Protein AF-Q54N38-F1 (afdb_monomer)

Foldseek 3Di:
DPPPLAFAAFDPDFLLLQQLQVQLPWPQKTKAWDPDLDLVSVVVFPLFQKKKKKDFDDDDDDDADFDPPLQQDAAAQPGPNCQSVNQVCSSVLQGPPTGSGDNVVVLCVVCSPPDRHVNNVSCRPDPSSRVSSCLRHQPDVPPPDDPPDDDPPGDMGMWMWGDHPQWIWIHGNNDPHIGTQGGHDSSCSSVSCSVVSVVVVVVDDPPDPPMIMMTIGGNLLVVLVVVLVVLVVVLVVLVVVLVVVVVDPPDDDDDDDDDDDPQDNVNSVVVNVVSVVSNVVSVVVSVVSVVVSVVSVVVSCVSNDDCVVVVVVVLVVCVVVVNNVVVVVVVVVVVVVVVVVVD

Secondary structure (DSSP, 8-state):
-----SPPP----HHHHHHHHHHHT--SEEEEEES---HHHHHHHPSEEEEEEEEE-------SPPP--TTS------STT-HHHHHHHHHHTT-SS---HHHHHHHHHHTTT--HHHHHHHHHH-HHHHHHHHTTS---TT--S--TTS-PPPPEEEEEEEEETTEEEEE-TTSSS-EEEEE--TTTHHHHHHHHHHHHHHTS-TT----EEEEEEE-HHHHHHHHHHHHHHHHHHHHHHHHHHHS-----------------HHHHHHHHHHHHHHHHHHHHHHHHHHHHHHHHHHHHHHHHS--HHHHHHHHHHHHHTT-HHHHHHHHHHHHHHHHHHT-

Sequence (343 aa):
MSENEGWCTIESDPGVFTELITKIGVKDIQVEELYTLDSSEYDRLKPVLGLIFLFKWEKEEENRTISDNENIFFANQVIQNACATQAILSVLLNSEGIELGEELSNFKSFVGDFPPMMKGEAIGNSELIKETHNSFTVQDPFIFSKKKNRKPSDAFHFISFIPFQGKVYELDGLKKGPYCLGDCTPDNWLEIATPFIQKRMEKYSQGEIRFNLMAVIKNRQTTLQEKILTLEKKKNDLEIKLSELNSGSGGDNKEESGGATPTTKEDLNFMINVVNNDIEEANNEILMEQEKFRNWKDENIRRKHNFTPLILNLIKGLAEKDNLQPLIQKAKDQISQKQQQHK

Organism: Dictyostelium discoideum (NCBI:txid44689)

InterPro domains:
  IPR001578 Peptidase C12, ubiquitin carboxyl-terminal hydrolase [PF01088] (7-202)
  IPR001578 Peptidase C12, ubiquitin carboxyl-terminal hydrolase [PR00707] (9-26)
  IPR001578 Peptidase C12, ubiquitin carboxyl-terminal hydrolase [PR00707] (77-94)
  IPR001578 Peptidase C12, ubiquitin carboxyl-terminal hydrolase [PR00707] (152-163)
  IPR001578 Peptidase C12, ubiquitin carboxyl-terminal hydrolase [PR00707] (168-178)
  IPR001578 Peptidase C12, ubiquitin carboxyl-terminal hydrolase [PS52048] (6-218)
  IPR001578 Peptidase C12, ubiquitin carboxyl-terminal hydrolase [PTHR10589] (5-321)
  IPR017390 Ubiquitinyl hydrolase, UCH37 type [PIRSF038120] (2-342)
  IPR036959 Peptidase C12, ubiquitin carboxyl-terminal hydrolase superfamily [G3DSA:3.40.532.10] (1-220)
  IPR038765 Papain-like cysteine peptidase superfamily [SSF54001] (6-219)
  IPR041507 Peptidase C12, C-terminal domain [PF18031] (279-324)

Solvent-accessible surface area (backbone atoms only — not comparable to full-atom values): 19786 Å² total; per-residue (Å²): 127,85,76,70,91,66,66,47,65,62,72,99,40,36,52,56,51,24,49,43,46,44,72,59,41,32,51,68,54,34,38,42,77,49,93,69,91,50,69,68,68,50,64,74,50,58,69,66,49,19,37,38,40,37,36,69,59,71,96,71,89,82,85,76,73,60,53,83,65,79,86,61,64,60,44,26,62,78,54,67,58,41,42,61,61,50,24,51,47,48,33,58,72,51,50,78,98,69,51,47,37,70,62,46,45,51,48,52,64,73,42,60,90,46,54,36,62,56,33,17,47,53,56,70,68,31,61,67,57,48,53,51,55,45,62,55,28,73,73,65,87,76,72,65,80,74,80,83,79,66,72,86,71,87,51,70,42,40,26,23,38,32,66,50,96,52,24,27,33,44,43,40,33,91,46,97,49,42,31,72,76,47,80,35,50,97,87,48,30,64,70,65,48,44,61,58,55,50,56,55,60,66,73,47,60,95,84,67,71,77,61,49,40,30,38,34,22,60,28,62,55,60,54,38,50,56,50,38,55,53,43,52,52,53,39,52,56,44,51,51,56,48,50,59,69,67,67,60,83,79,66,91,73,77,91,80,81,86,91,71,83,82,74,44,73,65,53,44,52,50,52,44,51,53,45,51,52,55,44,51,52,41,50,52,50,36,52,55,49,53,51,48,55,50,53,34,50,56,48,53,50,56,51,57,46,79,56,57,66,60,53,54,52,51,53,48,56,28,49,78,67,66,50,37,63,62,52,54,50,53,52,51,53,52,53,52,51,54,58,58,76,76,105

pLDDT: mean 88.98, std 16.08, range [30.12, 98.81]

Nearest PDB structures (foldseek):
  4uel-assembly1_A  TM=9.126E-01  e=6.029E-33  Homo sapiens
  4wlr-assembly1_A  TM=9.128E-01  e=3.936E-32  Mus musculus
  4uf6-assembly2_D  TM=8.507E-01  e=7.631E-32  Homo sapiens
  3ris-assembly5_A  TM=8.638E-01  e=6.431E-25  Homo sapiens
  3ris-assembly6_B  TM=8.663E-01  e=3.367E-24  Homo sapiens

Radius of gyration: 27.15 Å; Cα contacts (8 Å, |Δi|>4): 414; chains: 1; bounding box: 72×43×87 Å

Mean predicted aligned error: 8.47 Å

Structure (mmCIF, N/CA/C/O backbone):
data_AF-Q54N38-F1
#
_entry.id   AF-Q54N38-F1
#
loop_
_atom_site.group_PDB
_atom_site.id
_atom_site.type_symbol
_atom_site.label_atom_id
_atom_site.label_alt_id
_atom_site.label_comp_id
_atom_site.label_asym_id
_atom_site.label_entity_id
_atom_site.label_seq_id
_atom_site.pdbx_PDB_ins_code
_atom_site.Cartn_x
_atom_site.Cartn_y
_atom_site.Cartn_z
_atom_site.occupancy
_atom_site.B_iso_or_equiv
_atom_site.auth_seq_id
_atom_site.auth_comp_id
_atom_site.auth_asym_id
_atom_site.auth_atom_id
_atom_site.pdbx_PDB_model_num
ATOM 1 N N . MET A 1 1 ? 18.815 -15.294 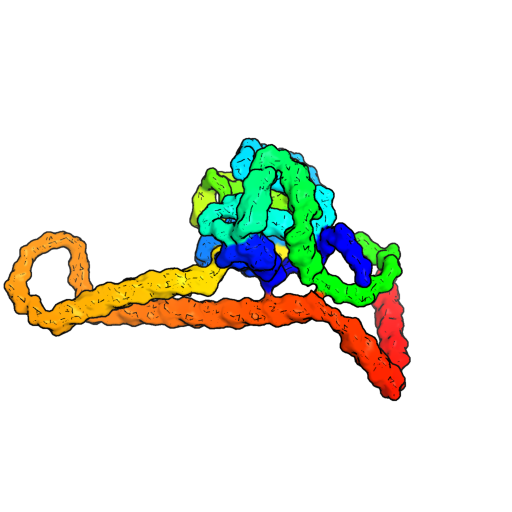-21.443 1.00 37.16 1 MET A N 1
ATOM 2 C CA . MET A 1 1 ? 18.137 -14.045 -21.042 1.00 37.16 1 MET A CA 1
ATOM 3 C C . MET A 1 1 ? 19.166 -13.266 -20.251 1.00 37.16 1 MET A C 1
ATOM 5 O O . MET A 1 1 ? 19.853 -13.904 -19.469 1.00 37.16 1 MET A O 1
ATOM 9 N N . SER A 1 2 ? 19.389 -11.978 -20.508 1.00 39.19 2 SER A N 1
ATOM 10 C CA . SER A 1 2 ? 20.235 -11.194 -19.604 1.00 39.19 2 SER A CA 1
ATOM 11 C C . SER A 1 2 ? 19.500 -11.131 -18.270 1.00 39.19 2 SER A C 1
ATOM 13 O O . SER A 1 2 ? 18.472 -10.458 -18.192 1.00 39.19 2 SER A O 1
ATOM 15 N N . GLU A 1 3 ? 19.951 -11.894 -17.276 1.00 45.03 3 GLU A N 1
ATOM 16 C CA . GLU A 1 3 ? 19.556 -11.669 -15.890 1.00 45.03 3 GLU A CA 1
ATOM 17 C C . GLU A 1 3 ? 19.833 -10.197 -15.617 1.00 45.03 3 GLU A C 1
ATOM 19 O O . GLU A 1 3 ? 20.967 -9.727 -15.713 1.00 45.03 3 GLU A O 1
ATOM 24 N N . ASN A 1 4 ? 18.772 -9.421 -15.429 1.00 51.56 4 ASN A N 1
ATOM 25 C CA . ASN A 1 4 ? 18.936 -8.041 -15.035 1.00 51.56 4 ASN A CA 1
ATOM 26 C C . ASN A 1 4 ? 19.411 -8.113 -13.580 1.00 51.56 4 ASN A C 1
ATOM 28 O O . ASN A 1 4 ? 18.602 -8.300 -12.678 1.00 51.56 4 ASN A O 1
ATOM 32 N N . GLU A 1 5 ? 20.726 -8.053 -13.353 1.00 64.62 5 GLU A N 1
ATOM 33 C CA . GLU A 1 5 ? 21.317 -8.135 -12.008 1.00 64.62 5 GLU A CA 1
ATOM 34 C C . GLU A 1 5 ? 20.825 -6.996 -11.092 1.00 64.62 5 GLU A C 1
ATOM 36 O O . GLU A 1 5 ? 20.995 -7.059 -9.876 1.00 64.62 5 GLU A O 1
ATOM 41 N N . GLY A 1 6 ? 20.191 -5.959 -11.647 1.00 84.88 6 GLY A N 1
ATOM 42 C CA . GLY A 1 6 ? 19.615 -4.838 -10.912 1.00 84.88 6 GLY A CA 1
ATOM 43 C C . GLY A 1 6 ? 18.138 -4.993 -10.535 1.00 84.88 6 GLY A C 1
ATOM 44 O O . GLY A 1 6 ? 17.434 -5.918 -10.935 1.00 84.88 6 GLY A O 1
ATOM 45 N N . TRP A 1 7 ? 17.665 -4.021 -9.764 1.00 90.31 7 TRP A N 1
ATOM 46 C CA . TRP A 1 7 ? 16.251 -3.813 -9.465 1.00 90.31 7 TRP A CA 1
ATOM 47 C C . TRP A 1 7 ? 15.597 -3.003 -10.591 1.00 90.31 7 TRP A C 1
ATOM 49 O O . TRP A 1 7 ? 16.179 -2.038 -11.102 1.00 90.31 7 TRP A O 1
ATOM 59 N N . CYS A 1 8 ? 14.401 -3.406 -11.004 1.00 89.06 8 CYS A N 1
ATOM 60 C CA . CYS A 1 8 ? 13.663 -2.789 -12.105 1.00 89.06 8 CYS A CA 1
ATOM 61 C C . CYS A 1 8 ? 12.611 -1.799 -11.599 1.00 89.06 8 CYS A C 1
ATOM 63 O O . CYS A 1 8 ? 12.312 -1.751 -10.422 1.00 89.06 8 CYS A O 1
ATOM 65 N N . THR A 1 9 ? 12.028 -0.979 -12.469 1.00 87.88 9 THR A N 1
ATOM 66 C CA . THR A 1 9 ? 10.848 -0.189 -12.083 1.00 87.88 9 THR A CA 1
ATOM 67 C C . THR A 1 9 ? 9.595 -1.052 -12.180 1.00 87.88 9 THR A C 1
ATOM 69 O O . THR A 1 9 ? 9.413 -1.731 -13.195 1.00 87.88 9 THR A O 1
ATOM 72 N N . ILE A 1 10 ? 8.710 -0.960 -11.190 1.00 89.38 10 ILE A N 1
ATOM 73 C CA . ILE A 1 10 ? 7.378 -1.576 -11.222 1.00 89.38 10 ILE A CA 1
ATOM 74 C C . ILE A 1 10 ? 6.285 -0.516 -11.384 1.00 89.38 10 ILE A C 1
ATOM 76 O O . ILE A 1 10 ? 6.494 0.662 -11.092 1.00 89.38 10 ILE A O 1
ATOM 80 N N . GLU A 1 11 ? 5.130 -0.937 -11.889 1.00 90.25 11 GLU A N 1
ATOM 81 C CA . GLU A 1 11 ? 3.960 -0.078 -12.070 1.00 90.25 11 GLU A CA 1
ATOM 82 C C . GLU A 1 11 ? 3.298 0.253 -10.721 1.00 90.25 11 GLU A C 1
ATOM 84 O O . GLU A 1 11 ? 3.221 -0.602 -9.839 1.00 90.25 11 GLU A O 1
ATOM 89 N N . SER A 1 12 ? 2.817 1.491 -10.569 1.00 93.12 12 SER A N 1
ATOM 90 C CA . SER A 1 12 ? 2.062 1.949 -9.394 1.00 93.12 12 SER A CA 1
ATOM 91 C C . SER A 1 12 ? 0.614 1.474 -9.477 1.00 93.12 12 SER A C 1
ATOM 93 O O . SER A 1 12 ? -0.279 2.248 -9.805 1.00 93.12 12 SER A O 1
ATOM 95 N N . ASP A 1 13 ? 0.409 0.179 -9.266 1.00 95.56 13 ASP A N 1
ATOM 96 C CA . ASP A 1 13 ? -0.883 -0.485 -9.431 1.00 95.56 13 ASP A CA 1
ATOM 97 C C . ASP A 1 13 ? -1.213 -1.325 -8.181 1.00 95.56 13 ASP A C 1
ATOM 99 O O . ASP A 1 13 ? -0.360 -2.094 -7.713 1.00 95.56 13 ASP A O 1
ATOM 103 N N . PRO A 1 14 ? -2.439 -1.218 -7.634 1.00 97.38 14 PRO A N 1
ATOM 104 C CA . PRO A 1 14 ? -2.831 -1.937 -6.421 1.00 97.38 14 PRO A CA 1
ATOM 105 C C . PRO A 1 14 ? -2.797 -3.463 -6.590 1.00 97.38 14 PRO A C 1
ATOM 107 O O . PRO A 1 14 ? -2.423 -4.179 -5.660 1.00 97.38 14 PRO A O 1
ATOM 110 N N . GLY A 1 15 ? -3.111 -3.983 -7.780 1.00 96.75 15 GLY A N 1
ATOM 111 C CA . GLY A 1 15 ? -3.039 -5.411 -8.087 1.00 96.75 15 GLY A CA 1
ATOM 112 C C . GLY A 1 15 ? -1.602 -5.925 -8.164 1.00 96.75 15 GLY A C 1
ATOM 113 O O . GLY A 1 15 ? -1.318 -7.040 -7.717 1.00 96.75 15 GLY A O 1
ATOM 114 N N . VAL A 1 16 ? -0.671 -5.116 -8.677 1.00 96.12 16 VAL A N 1
ATOM 115 C CA . VAL A 1 16 ? 0.773 -5.411 -8.640 1.00 96.12 16 VAL A CA 1
ATOM 116 C C . VAL A 1 16 ? 1.269 -5.465 -7.197 1.00 96.12 16 VAL A C 1
ATOM 118 O O . VAL A 1 16 ? 1.914 -6.438 -6.807 1.00 96.12 16 VAL A O 1
ATOM 121 N N . PHE A 1 17 ? 0.941 -4.457 -6.387 1.00 98.00 17 PHE A N 1
ATOM 122 C CA . PHE A 1 17 ? 1.407 -4.368 -5.004 1.00 98.00 17 PHE A CA 1
ATOM 123 C C . PHE A 1 17 ? 0.804 -5.478 -4.133 1.00 98.00 17 PHE A C 1
ATOM 125 O O . PHE A 1 17 ? 1.528 -6.124 -3.378 1.00 98.0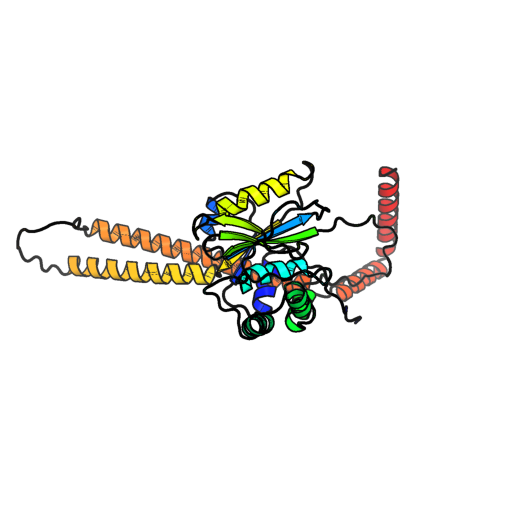0 17 PHE A O 1
ATOM 132 N N . THR A 1 18 ? -0.488 -5.771 -4.294 1.00 98.19 18 THR A N 1
ATOM 133 C CA . THR A 1 18 ? -1.172 -6.868 -3.590 1.00 98.19 18 THR A CA 1
ATOM 134 C C . THR A 1 18 ? -0.545 -8.228 -3.909 1.00 98.19 18 THR A C 1
ATOM 136 O O . THR A 1 18 ? -0.270 -9.022 -3.004 1.00 98.19 18 THR A O 1
ATOM 139 N N . GLU A 1 19 ? -0.262 -8.514 -5.186 1.00 96.81 19 GLU A N 1
ATOM 140 C CA . GLU A 1 19 ? 0.380 -9.779 -5.560 1.00 96.81 19 GLU A CA 1
ATOM 141 C C . GLU A 1 19 ? 1.841 -9.839 -5.086 1.00 96.81 19 GLU A C 1
ATOM 143 O O . GLU A 1 19 ? 2.298 -10.900 -4.662 1.00 96.81 19 GLU A O 1
ATOM 148 N N . LEU A 1 20 ? 2.570 -8.717 -5.101 1.00 96.88 20 LEU A N 1
ATOM 149 C CA . LEU A 1 20 ? 3.928 -8.627 -4.557 1.00 96.88 20 LEU A CA 1
ATOM 150 C C . LEU A 1 20 ? 3.943 -8.977 -3.062 1.00 96.88 20 LEU A C 1
ATOM 152 O O . LEU A 1 20 ? 4.717 -9.842 -2.655 1.00 96.88 20 LEU A O 1
ATOM 156 N N . ILE A 1 21 ? 3.058 -8.369 -2.266 1.00 98.31 21 ILE A N 1
ATOM 157 C CA . ILE A 1 21 ? 2.902 -8.648 -0.827 1.00 98.31 21 ILE A CA 1
ATOM 158 C C . ILE A 1 21 ? 2.617 -10.136 -0.589 1.00 98.31 21 ILE A C 1
ATOM 160 O O . ILE A 1 21 ? 3.296 -10.785 0.208 1.00 98.31 21 ILE A O 1
ATOM 164 N N . THR A 1 22 ? 1.670 -10.695 -1.348 1.00 97.44 22 THR A N 1
ATOM 165 C CA . THR A 1 22 ? 1.286 -12.111 -1.253 1.00 97.44 22 THR A CA 1
ATOM 166 C C . THR A 1 22 ? 2.457 -13.044 -1.576 1.00 97.44 22 THR A C 1
ATOM 168 O O . THR A 1 22 ? 2.669 -14.042 -0.888 1.00 97.44 22 THR A O 1
ATOM 171 N N . LYS A 1 23 ? 3.233 -12.731 -2.621 1.00 96.69 23 LYS A N 1
ATOM 172 C CA . LYS A 1 23 ? 4.379 -13.541 -3.060 1.00 96.69 23 LYS A CA 1
ATOM 173 C C . LYS A 1 23 ? 5.564 -13.497 -2.103 1.00 96.69 23 LYS A C 1
ATOM 175 O O . LYS A 1 23 ? 6.264 -14.495 -1.991 1.00 96.69 23 LYS A O 1
ATOM 180 N N . ILE A 1 24 ? 5.770 -12.374 -1.417 1.00 96.88 24 ILE A N 1
ATOM 181 C CA . ILE A 1 24 ? 6.771 -12.273 -0.348 1.00 96.88 24 ILE A CA 1
ATOM 182 C C . ILE A 1 24 ? 6.376 -13.143 0.864 1.00 96.88 24 ILE A C 1
ATOM 184 O O . ILE A 1 24 ? 7.239 -13.548 1.636 1.00 96.88 24 ILE A O 1
ATOM 188 N N . GLY A 1 25 ? 5.091 -13.479 1.007 1.00 97.50 25 GLY A N 1
ATOM 189 C CA . GLY A 1 25 ? 4.602 -14.456 1.982 1.00 97.50 25 GLY A CA 1
ATOM 190 C C . GLY A 1 25 ? 3.594 -13.904 2.985 1.00 97.50 25 GLY A C 1
ATOM 191 O O . GLY A 1 25 ? 2.986 -14.698 3.705 1.00 97.50 25 GLY A O 1
ATOM 192 N N . VAL A 1 26 ? 3.364 -12.588 2.991 1.00 98.38 26 VAL A N 1
ATOM 193 C CA . VAL A 1 26 ? 2.393 -11.937 3.879 1.00 98.38 26 VAL A CA 1
ATOM 194 C C . VAL A 1 26 ? 0.982 -12.405 3.551 1.00 98.38 26 VAL A C 1
ATOM 196 O O . VAL A 1 26 ? 0.607 -12.521 2.380 1.00 98.38 26 VAL A O 1
ATOM 199 N N . LYS A 1 27 ? 0.198 -12.685 4.592 1.00 96.38 27 LYS A N 1
ATOM 200 C CA . LYS A 1 27 ? -1.185 -13.146 4.460 1.00 96.38 27 LYS A CA 1
ATOM 201 C C . LYS A 1 27 ? -2.165 -12.031 4.753 1.00 96.38 27 LYS A C 1
ATOM 203 O O . LYS A 1 27 ? -1.890 -11.141 5.546 1.00 96.38 27 LYS A O 1
ATOM 208 N N . ASP A 1 28 ? -3.325 -12.137 4.117 1.00 97.00 28 ASP A N 1
ATOM 209 C CA . ASP A 1 28 ? -4.506 -11.345 4.449 1.00 97.00 28 ASP A CA 1
ATOM 210 C C . ASP A 1 28 ? -4.341 -9.820 4.327 1.00 97.00 28 ASP A C 1
ATOM 212 O O . ASP A 1 28 ? -5.070 -9.056 4.950 1.00 97.00 28 ASP A O 1
ATOM 216 N N . ILE A 1 29 ? -3.407 -9.365 3.488 1.00 98.44 29 ILE A N 1
ATOM 217 C CA . ILE A 1 29 ? -3.172 -7.948 3.195 1.00 98.44 29 ILE A CA 1
ATOM 218 C C . ILE A 1 29 ? -3.428 -7.675 1.715 1.00 98.44 29 ILE A C 1
ATOM 220 O O . ILE A 1 29 ? -3.065 -8.472 0.849 1.00 98.44 29 ILE A O 1
ATOM 224 N N . GLN A 1 30 ? -4.023 -6.521 1.427 1.00 97.94 30 GLN A N 1
ATOM 225 C CA . GLN A 1 30 ? -4.175 -5.999 0.074 1.00 97.94 30 GLN A CA 1
ATOM 226 C C . GLN A 1 30 ? -3.853 -4.507 0.014 1.00 97.94 30 GLN A C 1
ATOM 228 O O . GLN A 1 30 ? -3.688 -3.839 1.036 1.00 97.94 30 GLN A O 1
ATOM 233 N N . VAL A 1 31 ? -3.761 -3.994 -1.207 1.00 98.50 31 VAL A N 1
ATOM 234 C CA . VAL A 1 31 ? -3.538 -2.581 -1.491 1.00 98.50 31 VAL A CA 1
ATOM 235 C C . VAL A 1 31 ? -4.703 -2.053 -2.314 1.00 98.50 31 VAL A C 1
ATOM 237 O O . VAL A 1 31 ? -5.076 -2.674 -3.303 1.00 98.50 31 VAL A O 1
ATOM 240 N N . GLU A 1 32 ? -5.260 -0.912 -1.920 1.00 97.62 32 GLU A N 1
ATOM 241 C CA . GLU A 1 32 ? -6.312 -0.198 -2.650 1.00 97.62 32 GLU A CA 1
ATOM 242 C C . GLU A 1 32 ? -5.806 1.151 -3.134 1.00 97.62 32 GLU A C 1
ATOM 244 O O . GLU A 1 32 ? -5.065 1.826 -2.428 1.00 97.62 32 GLU A O 1
ATOM 249 N N . GLU A 1 33 ? -6.234 1.567 -4.320 1.00 96.94 33 GLU A N 1
ATOM 250 C CA . GLU A 1 33 ? -6.009 2.932 -4.787 1.00 96.94 33 GLU A CA 1
ATOM 251 C C . GLU A 1 33 ? -7.004 3.894 -4.122 1.00 96.94 33 GLU A C 1
ATOM 253 O O . GLU A 1 33 ? -8.176 3.564 -3.938 1.00 96.94 33 GLU A O 1
ATOM 258 N N . LEU A 1 34 ? -6.518 5.080 -3.756 1.00 96.62 34 LEU A N 1
ATOM 259 C CA . LEU A 1 34 ? -7.306 6.182 -3.213 1.00 96.62 34 LEU A CA 1
ATOM 260 C C . LEU A 1 34 ? -7.387 7.298 -4.255 1.00 96.62 34 LEU A C 1
ATOM 262 O O . LEU A 1 34 ? -6.355 7.798 -4.712 1.00 96.62 34 LEU A O 1
ATOM 266 N N . TYR A 1 35 ? -8.606 7.703 -4.612 1.00 93.00 35 TYR A N 1
ATOM 267 C CA . TYR A 1 35 ? -8.837 8.746 -5.619 1.00 93.00 35 TYR A CA 1
ATOM 268 C C . TYR A 1 35 ? -9.046 10.128 -5.001 1.00 93.00 35 TYR A C 1
ATOM 270 O O . TYR A 1 35 ? -8.811 11.149 -5.650 1.00 93.00 35 TYR A O 1
ATOM 278 N N . THR A 1 36 ? -9.473 10.167 -3.746 1.00 93.00 36 THR A N 1
ATOM 279 C CA . THR A 1 36 ? -9.711 11.372 -2.965 1.00 93.00 36 THR A CA 1
ATOM 280 C C . THR A 1 36 ? -8.987 11.279 -1.622 1.00 93.00 36 THR A C 1
ATOM 282 O O . THR A 1 36 ? -8.431 10.249 -1.243 1.00 93.00 36 THR A O 1
ATOM 285 N N . LEU A 1 37 ? -8.963 12.401 -0.908 1.00 91.31 37 LEU A N 1
ATOM 286 C CA . LEU A 1 37 ? -8.392 12.506 0.436 1.00 91.31 37 LEU A CA 1
ATOM 287 C C . LEU A 1 37 ? -9.487 12.771 1.477 1.00 91.31 37 LEU A C 1
ATOM 289 O O . LEU A 1 37 ? -9.251 13.475 2.461 1.00 91.31 37 LEU A O 1
ATOM 293 N N . ASP A 1 38 ? -10.706 12.303 1.205 1.00 90.06 38 ASP A N 1
ATOM 294 C CA . ASP A 1 38 ? -11.851 12.510 2.083 1.00 90.06 38 ASP A CA 1
ATOM 295 C C . ASP A 1 38 ? -11.990 11.413 3.144 1.00 90.06 38 ASP A C 1
ATOM 297 O O . ASP A 1 38 ? -11.492 10.293 3.013 1.00 90.06 38 ASP A O 1
ATOM 301 N N . SER A 1 39 ? -12.672 11.754 4.238 1.00 88.81 39 SER A N 1
ATOM 302 C CA . SER A 1 39 ? -12.872 10.825 5.347 1.00 88.81 39 SER A CA 1
ATOM 303 C C . SER A 1 39 ? -13.751 9.632 4.973 1.00 88.81 39 SER A C 1
ATOM 305 O O . SER A 1 39 ? -13.608 8.571 5.573 1.00 88.81 39 SER A O 1
ATOM 307 N N . SER A 1 40 ? -14.629 9.766 3.975 1.00 89.38 40 SER A N 1
ATOM 308 C CA . SER A 1 40 ? -15.555 8.701 3.595 1.00 89.38 40 SER A CA 1
ATOM 309 C C . SER A 1 40 ? -14.848 7.540 2.889 1.00 89.38 40 SER A C 1
ATOM 311 O O . SER A 1 40 ? -15.146 6.377 3.173 1.00 89.38 40 SER A O 1
ATOM 313 N N . GLU A 1 41 ? -13.852 7.829 2.042 1.00 89.50 41 GLU A N 1
ATOM 314 C CA . GLU A 1 41 ? -12.990 6.804 1.447 1.00 89.50 41 GLU A CA 1
ATOM 315 C C . GLU A 1 41 ? -12.150 6.090 2.506 1.00 89.50 41 GLU A C 1
ATOM 317 O O . GLU A 1 41 ? -12.021 4.864 2.472 1.00 89.50 41 GLU A O 1
ATOM 322 N N . TYR A 1 42 ? -11.625 6.836 3.478 1.00 92.56 42 TYR A N 1
ATOM 323 C CA . TYR A 1 42 ? -10.865 6.274 4.591 1.00 92.56 42 TYR A CA 1
ATOM 324 C C . TYR A 1 42 ? -11.714 5.349 5.461 1.00 92.56 42 TYR A C 1
ATOM 326 O O . TYR A 1 42 ? -11.303 4.219 5.728 1.00 92.56 42 TYR A O 1
ATOM 334 N N . ASP A 1 43 ? -12.904 5.791 5.867 1.00 92.12 43 ASP A N 1
ATOM 335 C CA . ASP A 1 43 ? -13.801 5.021 6.729 1.00 92.12 43 ASP A CA 1
ATOM 336 C C . ASP A 1 43 ? -14.234 3.705 6.079 1.00 92.12 43 ASP A C 1
ATOM 338 O O . ASP A 1 43 ? -14.290 2.674 6.751 1.00 92.12 43 ASP A O 1
ATOM 342 N N . ARG A 1 44 ? -14.445 3.701 4.756 1.00 90.81 44 ARG A N 1
ATOM 343 C CA . ARG A 1 44 ? -14.748 2.478 4.001 1.00 90.81 44 ARG A CA 1
ATOM 344 C C . ARG A 1 44 ? -13.635 1.435 4.106 1.00 90.81 44 ARG A C 1
ATOM 346 O O . ARG A 1 44 ? -13.931 0.242 4.097 1.00 90.81 44 ARG A O 1
ATOM 353 N N . LEU A 1 45 ? -12.375 1.864 4.170 1.00 93.44 45 LEU A N 1
ATOM 354 C CA . LEU A 1 45 ? -11.193 0.999 4.100 1.00 93.44 45 LEU A CA 1
ATOM 355 C C . LEU A 1 45 ? -10.570 0.676 5.465 1.00 93.44 45 LEU A C 1
ATOM 357 O O . LEU A 1 45 ? -9.624 -0.110 5.520 1.00 93.44 45 LEU A O 1
ATOM 361 N N . LYS A 1 46 ? -11.081 1.249 6.561 1.00 92.31 46 LYS A N 1
ATOM 362 C CA . LYS A 1 46 ? -10.579 0.965 7.911 1.00 92.31 46 LYS A CA 1
ATOM 363 C C . LYS A 1 46 ? -10.676 -0.540 8.252 1.00 92.31 46 LYS A C 1
ATOM 365 O O . LYS A 1 46 ? -11.668 -1.181 7.900 1.00 92.31 46 LYS A O 1
ATOM 370 N N . PRO A 1 47 ? -9.692 -1.093 8.991 1.00 93.38 47 PRO A N 1
ATOM 371 C CA . PRO A 1 47 ? -8.458 -0.438 9.433 1.00 93.38 47 PRO A CA 1
ATOM 372 C C . PRO A 1 47 ? -7.431 -0.295 8.294 1.00 93.38 47 PRO A C 1
ATOM 374 O O . PRO A 1 47 ? -7.126 -1.255 7.587 1.00 93.38 47 PRO A O 1
ATOM 377 N N . VAL A 1 48 ? -6.853 0.904 8.161 1.00 96.69 48 VAL A N 1
ATOM 378 C CA . VAL A 1 48 ? -5.752 1.177 7.224 1.00 96.69 48 VAL A CA 1
ATOM 379 C C . VAL A 1 48 ? -4.423 1.058 7.965 1.00 96.69 48 VAL A C 1
ATOM 381 O O . VAL A 1 48 ? -4.233 1.708 8.992 1.00 96.69 48 VAL A O 1
ATOM 384 N N . LEU A 1 49 ? -3.512 0.233 7.447 1.00 98.00 49 LEU A N 1
ATOM 385 C CA . LEU A 1 49 ? -2.202 -0.041 8.052 1.00 98.00 49 LEU A CA 1
ATOM 386 C C . LEU A 1 49 ? -1.162 1.023 7.699 1.00 98.00 49 LEU A C 1
ATOM 388 O O . LEU A 1 49 ? -0.247 1.305 8.466 1.00 98.00 49 LEU A O 1
ATOM 392 N N . GLY A 1 50 ? -1.296 1.609 6.514 1.00 98.44 50 GLY A N 1
ATOM 393 C CA . GLY A 1 50 ? -0.410 2.650 6.025 1.00 98.44 50 GLY A CA 1
ATOM 394 C C . GLY A 1 50 ? -0.836 3.141 4.652 1.00 98.44 50 GLY A C 1
ATOM 395 O O . GLY A 1 50 ? -1.608 2.486 3.952 1.00 98.44 50 GLY A O 1
ATOM 396 N N . LEU A 1 51 ? -0.314 4.297 4.263 1.00 98.62 51 LEU A N 1
ATOM 397 C CA . LEU A 1 51 ? -0.448 4.840 2.919 1.00 98.62 51 LEU A CA 1
ATOM 398 C C . LEU A 1 51 ? 0.882 4.725 2.182 1.00 98.62 51 LEU A C 1
ATOM 400 O O . LEU A 1 51 ? 1.941 4.902 2.781 1.00 98.62 51 LEU A O 1
ATOM 404 N N . ILE A 1 52 ? 0.821 4.486 0.879 1.00 98.62 52 ILE A N 1
ATOM 405 C CA . ILE A 1 52 ? 1.946 4.564 -0.046 1.00 98.62 52 ILE A CA 1
ATOM 406 C C . ILE A 1 52 ? 1.645 5.678 -1.039 1.00 98.62 52 ILE A C 1
ATOM 408 O O . ILE A 1 52 ? 0.619 5.650 -1.714 1.00 98.62 52 ILE A O 1
ATOM 412 N N . PHE A 1 53 ? 2.542 6.652 -1.132 1.00 98.19 53 PHE A N 1
ATOM 413 C CA . PHE A 1 53 ? 2.373 7.824 -1.978 1.00 98.19 53 PHE A CA 1
ATOM 414 C C . PHE A 1 53 ? 3.478 7.898 -3.028 1.00 98.19 53 PHE A C 1
ATOM 416 O O . PHE A 1 53 ? 4.662 7.953 -2.688 1.00 98.19 53 PHE A O 1
ATOM 423 N N . LEU A 1 54 ? 3.076 7.918 -4.297 1.00 97.31 54 LEU A N 1
ATOM 424 C CA . LEU A 1 54 ? 3.933 8.147 -5.451 1.00 97.31 54 LEU A CA 1
ATOM 425 C C . LEU A 1 54 ? 3.839 9.601 -5.898 1.00 97.31 54 LEU A C 1
ATOM 427 O O . LEU A 1 54 ? 2.749 10.128 -6.129 1.00 97.31 54 LEU A O 1
ATOM 431 N N . PHE A 1 55 ? 4.992 10.219 -6.117 1.00 95.06 55 PHE A N 1
ATOM 432 C CA . PHE A 1 55 ? 5.080 11.575 -6.642 1.00 95.06 55 PHE A CA 1
ATOM 433 C C . PHE A 1 55 ? 6.333 11.761 -7.499 1.00 95.06 55 PHE A C 1
ATOM 435 O O . PHE A 1 55 ? 7.274 10.963 -7.453 1.00 95.06 55 PHE A O 1
ATOM 442 N N . LYS A 1 56 ? 6.357 12.832 -8.296 1.00 93.19 56 LYS A N 1
ATOM 443 C CA . LYS A 1 56 ? 7.543 13.221 -9.062 1.00 93.19 56 LYS A CA 1
ATOM 444 C C . LYS A 1 56 ? 8.662 13.654 -8.114 1.00 93.19 56 LYS A C 1
ATOM 446 O O . LYS A 1 56 ? 8.521 14.611 -7.362 1.00 93.19 56 LYS A O 1
ATOM 451 N N . TRP A 1 57 ? 9.798 12.977 -8.171 1.00 91.19 57 TRP A N 1
ATOM 452 C CA . TRP A 1 57 ? 10.934 13.283 -7.318 1.00 91.19 57 TRP A CA 1
ATOM 453 C C . TRP A 1 57 ? 11.583 14.613 -7.705 1.00 91.19 57 TRP A C 1
ATOM 455 O O . TRP A 1 57 ? 11.988 14.820 -8.852 1.00 91.19 57 TRP A O 1
ATOM 465 N N . GLU A 1 58 ? 11.736 15.487 -6.716 1.00 88.44 58 GLU A N 1
ATOM 466 C CA . GLU A 1 58 ? 12.494 16.727 -6.812 1.00 88.44 58 GLU A CA 1
ATOM 467 C C . GLU A 1 58 ? 13.464 16.815 -5.635 1.00 88.44 58 GLU A C 1
ATOM 469 O O . GLU A 1 58 ? 13.196 16.329 -4.534 1.00 88.44 58 GLU A O 1
ATOM 474 N N . LYS A 1 59 ? 14.630 17.421 -5.869 1.00 86.38 59 LYS A N 1
ATOM 475 C CA . LYS A 1 59 ? 15.613 17.626 -4.809 1.00 86.38 59 LYS A CA 1
ATOM 476 C C . LYS A 1 59 ? 15.111 18.729 -3.879 1.00 86.38 59 LYS A C 1
ATOM 478 O O . LYS A 1 59 ? 15.145 19.900 -4.239 1.00 86.38 59 LYS A O 1
ATOM 483 N N . GLU A 1 60 ? 14.696 18.347 -2.680 1.00 82.75 60 GLU A N 1
ATOM 484 C CA . GLU A 1 60 ? 14.239 19.274 -1.643 1.00 82.75 60 GLU A CA 1
ATOM 485 C C . GLU A 1 60 ? 15.336 19.533 -0.599 1.00 82.75 60 GLU A C 1
ATOM 487 O O . GLU A 1 60 ? 16.050 18.611 -0.192 1.00 82.75 60 GLU A O 1
ATOM 492 N N . GLU A 1 61 ? 15.445 20.779 -0.129 1.00 80.19 61 GLU A N 1
ATOM 493 C CA . GLU A 1 61 ? 16.172 21.090 1.104 1.00 80.19 61 GLU A CA 1
ATOM 494 C C . GLU A 1 61 ? 15.347 20.628 2.308 1.00 80.19 61 GLU A C 1
ATOM 496 O O . GLU A 1 61 ? 14.152 20.909 2.409 1.00 80.19 61 GLU A O 1
ATOM 501 N N . GLU A 1 62 ? 15.978 19.888 3.215 1.00 80.94 62 GLU A N 1
ATOM 502 C CA . GLU A 1 62 ? 15.291 19.233 4.321 1.00 80.94 62 GLU A CA 1
ATOM 503 C C . GLU A 1 62 ? 15.692 19.870 5.651 1.00 80.94 62 GLU A C 1
ATOM 505 O O . GLU A 1 62 ? 16.826 19.720 6.105 1.00 80.94 62 GLU A O 1
ATOM 510 N N . ASN A 1 63 ? 14.733 20.562 6.266 1.00 83.88 63 ASN A N 1
ATOM 511 C CA . ASN A 1 63 ? 14.905 21.275 7.534 1.00 83.88 63 ASN A CA 1
ATOM 512 C C . ASN A 1 63 ? 14.160 20.603 8.698 1.00 83.88 63 ASN A C 1
ATOM 514 O O . ASN A 1 63 ? 14.201 21.109 9.819 1.00 83.88 63 ASN A O 1
ATOM 518 N N . ARG A 1 64 ? 13.445 19.494 8.455 1.00 89.62 64 ARG A N 1
ATOM 519 C CA . ARG A 1 64 ? 12.734 18.771 9.515 1.00 89.62 64 ARG A CA 1
ATOM 520 C C . ARG A 1 64 ? 13.711 17.967 10.373 1.00 8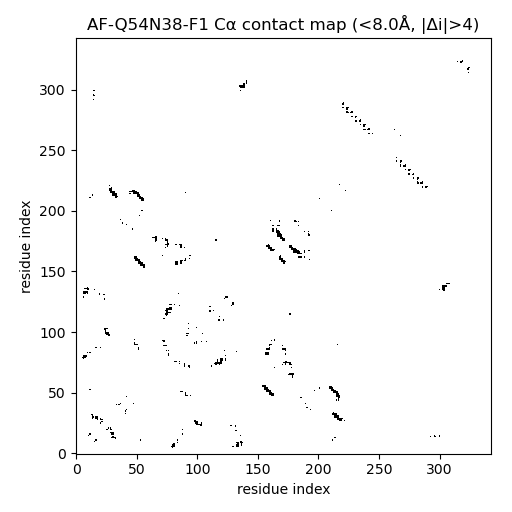9.62 64 ARG A C 1
ATOM 522 O O . ARG A 1 64 ? 14.675 17.384 9.873 1.00 89.62 64 ARG A O 1
ATOM 529 N N . THR A 1 65 ? 13.412 17.888 11.664 1.00 92.50 65 THR A N 1
A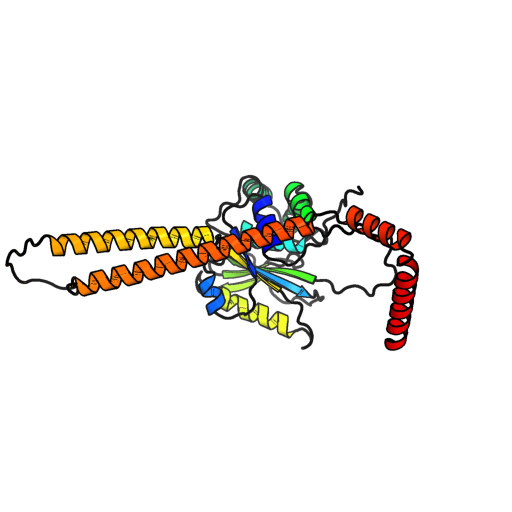TOM 530 C CA . THR A 1 65 ? 14.124 17.024 12.611 1.00 92.50 65 THR A CA 1
ATOM 531 C C . THR A 1 65 ? 13.675 15.579 12.420 1.00 92.50 65 THR A C 1
ATOM 533 O O . THR A 1 65 ? 12.475 15.303 12.410 1.00 92.50 65 THR A O 1
ATOM 536 N N . ILE A 1 66 ? 14.629 14.660 12.258 1.00 95.38 66 ILE A N 1
ATOM 537 C CA . ILE A 1 66 ? 14.340 13.220 12.230 1.00 95.38 66 ILE A CA 1
ATOM 538 C C . ILE A 1 66 ? 13.905 12.747 13.619 1.00 95.38 66 ILE A C 1
ATOM 540 O O . ILE A 1 66 ? 14.383 13.263 14.628 1.00 95.38 66 ILE A O 1
ATOM 544 N N . SER A 1 67 ? 13.009 11.768 13.680 1.00 95.12 67 SER A N 1
ATOM 545 C CA . SER A 1 67 ? 12.649 11.134 14.945 1.00 95.12 67 SER A CA 1
ATOM 546 C C . SER A 1 67 ? 13.783 10.238 15.442 1.00 95.12 67 SER A C 1
ATOM 548 O O . SER A 1 67 ? 14.462 9.576 14.661 1.00 95.12 67 SER A O 1
ATOM 550 N N . ASP A 1 68 ? 13.940 10.216 16.758 1.00 93.06 68 ASP A N 1
ATOM 551 C CA . ASP A 1 68 ? 14.822 9.360 17.548 1.00 93.06 68 ASP A CA 1
ATOM 552 C C . ASP A 1 68 ? 14.154 8.044 17.990 1.00 93.06 68 ASP A C 1
ATOM 554 O O . ASP A 1 68 ? 14.723 7.309 18.791 1.00 93.06 68 ASP A O 1
ATOM 558 N N . ASN A 1 69 ? 12.947 7.727 17.499 1.00 95.06 69 ASN A N 1
ATOM 559 C CA . ASN A 1 69 ? 12.253 6.497 17.873 1.00 95.06 69 ASN A CA 1
ATOM 560 C C . ASN A 1 69 ? 12.968 5.278 17.271 1.00 95.06 69 ASN A C 1
ATOM 562 O O . ASN A 1 69 ? 12.794 4.980 16.095 1.00 95.06 69 ASN A O 1
ATOM 566 N N . GLU A 1 70 ? 13.745 4.558 18.077 1.00 92.50 70 GLU A N 1
ATOM 567 C CA . GLU A 1 70 ? 14.506 3.378 17.640 1.00 92.50 70 GLU A CA 1
ATOM 568 C C . GLU A 1 70 ? 13.624 2.149 17.356 1.00 92.50 70 GLU A C 1
ATOM 570 O O . GLU A 1 70 ? 14.054 1.234 16.655 1.00 92.50 70 GLU A O 1
ATOM 575 N N . ASN A 1 71 ? 12.377 2.129 17.846 1.00 95.69 71 ASN A N 1
ATOM 576 C CA . ASN A 1 71 ? 11.462 0.999 17.649 1.00 95.69 71 ASN A CA 1
ATOM 577 C C . ASN A 1 71 ? 10.845 0.964 16.246 1.00 95.69 71 ASN A C 1
ATOM 579 O O . ASN A 1 71 ? 10.306 -0.066 15.842 1.00 95.69 71 ASN A O 1
ATOM 583 N N . ILE A 1 72 ? 10.882 2.082 15.513 1.00 97.19 72 ILE A N 1
ATOM 584 C CA . ILE A 1 72 ? 10.322 2.145 14.166 1.00 97.19 72 ILE A CA 1
ATOM 585 C C . ILE A 1 72 ? 11.283 1.494 13.169 1.00 97.19 72 ILE A C 1
ATOM 587 O O . ILE A 1 72 ? 12.472 1.814 13.081 1.00 97.19 72 ILE A O 1
ATOM 591 N N . PHE A 1 73 ? 10.764 0.579 12.362 1.00 98.12 73 PHE A N 1
ATOM 592 C CA . PHE A 1 73 ? 11.496 0.053 11.228 1.00 98.12 73 PHE A CA 1
ATOM 593 C C . PHE A 1 73 ? 11.644 1.147 10.164 1.00 98.12 73 PHE A C 1
ATOM 595 O O . PHE A 1 73 ? 10.674 1.562 9.526 1.00 98.12 73 PHE A O 1
ATOM 602 N N . PHE A 1 74 ? 12.881 1.585 9.944 1.00 98.31 74 PHE A N 1
ATOM 603 C CA . PHE A 1 74 ? 13.256 2.505 8.877 1.00 98.31 74 PHE A CA 1
ATOM 604 C C . PHE A 1 74 ? 14.517 2.000 8.167 1.00 98.31 74 PHE A C 1
ATOM 606 O O . PHE A 1 74 ? 15.480 1.581 8.812 1.00 98.31 74 PHE A O 1
ATOM 613 N N . ALA A 1 75 ? 14.512 2.054 6.836 1.00 98.31 75 ALA A N 1
ATOM 614 C CA . ALA A 1 75 ? 15.603 1.598 5.986 1.00 98.31 75 ALA A CA 1
ATOM 615 C C . ALA A 1 75 ? 15.909 2.643 4.911 1.00 98.31 75 ALA A C 1
ATOM 617 O O . ALA A 1 75 ? 14.998 3.154 4.260 1.00 98.31 75 ALA A O 1
ATOM 618 N N . ASN A 1 76 ? 17.192 2.932 4.695 1.00 98.12 76 ASN A N 1
ATOM 619 C CA . ASN A 1 76 ? 17.598 3.778 3.582 1.00 98.12 76 ASN A CA 1
ATOM 620 C C . ASN A 1 76 ? 17.503 3.017 2.260 1.00 98.12 76 ASN A C 1
ATOM 622 O O . ASN A 1 76 ? 17.815 1.829 2.159 1.00 98.12 76 ASN A O 1
ATOM 626 N N . GLN A 1 77 ? 17.140 3.728 1.203 1.00 97.19 77 GLN A N 1
ATOM 627 C CA . GLN A 1 77 ? 17.219 3.198 -0.141 1.00 97.19 77 GLN A CA 1
ATOM 628 C C . GLN A 1 77 ? 18.659 3.274 -0.643 1.00 97.19 77 GLN A C 1
ATOM 630 O O . GLN A 1 77 ? 19.123 4.321 -1.090 1.00 97.19 77 GLN A O 1
ATOM 635 N N . VAL A 1 78 ? 19.361 2.145 -0.595 1.00 94.56 78 VAL A N 1
ATOM 636 C CA . VAL A 1 78 ? 20.748 2.028 -1.084 1.00 94.56 78 VAL A CA 1
ATOM 637 C C . VAL A 1 78 ? 20.838 1.523 -2.528 1.00 94.56 78 VAL A C 1
ATOM 639 O O . VAL A 1 78 ? 21.888 1.598 -3.159 1.00 94.56 78 VAL A O 1
ATOM 642 N N . ILE A 1 79 ? 19.722 1.035 -3.072 1.00 91.88 79 ILE A N 1
ATOM 643 C CA . ILE A 1 79 ? 19.607 0.455 -4.413 1.00 91.88 79 ILE A CA 1
ATOM 644 C C . ILE A 1 79 ? 18.576 1.206 -5.260 1.00 91.88 79 ILE A C 1
ATOM 646 O O . ILE A 1 79 ? 17.519 1.626 -4.787 1.00 91.88 79 ILE A O 1
ATOM 650 N N . GLN A 1 80 ? 18.876 1.386 -6.546 1.00 90.38 80 GLN A N 1
ATOM 651 C CA . GLN A 1 80 ? 17.983 2.081 -7.478 1.00 90.38 80 GLN A CA 1
ATOM 652 C C . GLN A 1 80 ? 16.691 1.287 -7.717 1.00 90.38 80 GLN A C 1
ATOM 654 O O . GLN A 1 80 ? 16.693 0.068 -7.627 1.00 90.38 80 GLN A O 1
ATOM 659 N N . ASN A 1 81 ? 15.596 1.985 -8.030 1.00 91.31 81 ASN A N 1
ATOM 660 C CA . ASN A 1 81 ? 14.273 1.425 -8.357 1.00 91.31 81 ASN A CA 1
ATOM 661 C C . ASN A 1 81 ? 13.567 0.590 -7.263 1.00 91.31 81 ASN A C 1
ATOM 663 O O . ASN A 1 81 ? 12.445 0.144 -7.474 1.00 91.31 81 ASN A O 1
ATOM 667 N N . ALA A 1 82 ? 14.150 0.435 -6.074 1.00 94.31 82 ALA A N 1
ATOM 668 C CA . ALA A 1 82 ? 13.558 -0.353 -4.989 1.00 94.31 82 ALA A CA 1
ATOM 669 C C . ALA A 1 82 ? 12.511 0.391 -4.139 1.00 94.31 82 ALA A C 1
ATOM 671 O O . ALA A 1 82 ? 11.905 -0.220 -3.258 1.00 94.31 82 ALA A O 1
ATOM 672 N N . CYS A 1 83 ? 12.293 1.689 -4.388 1.00 95.69 83 CYS A N 1
ATOM 673 C CA . CYS A 1 83 ? 11.422 2.560 -3.588 1.00 95.69 83 CYS A CA 1
ATOM 674 C C . CYS A 1 83 ? 10.026 1.967 -3.363 1.00 95.69 83 CYS A C 1
ATOM 676 O O . CYS A 1 83 ? 9.526 2.000 -2.244 1.00 95.69 83 CYS A O 1
ATOM 678 N N . ALA A 1 84 ? 9.423 1.373 -4.395 1.00 96.38 84 ALA A N 1
ATOM 679 C CA . ALA A 1 84 ? 8.091 0.781 -4.307 1.00 96.38 84 ALA A CA 1
ATOM 680 C C . ALA A 1 84 ? 8.019 -0.347 -3.262 1.00 96.38 84 ALA A C 1
ATOM 682 O O . ALA A 1 84 ? 7.172 -0.333 -2.373 1.00 96.38 84 ALA A O 1
ATOM 683 N N . THR A 1 85 ? 8.949 -1.304 -3.320 1.00 96.81 85 THR A N 1
ATOM 684 C CA . THR A 1 85 ? 8.990 -2.408 -2.351 1.00 96.81 85 THR A CA 1
ATOM 685 C C . THR A 1 85 ? 9.426 -1.944 -0.974 1.00 96.81 85 THR A C 1
ATOM 687 O O . THR A 1 85 ? 8.898 -2.434 0.017 1.00 96.81 85 THR A O 1
ATOM 690 N N . GLN A 1 86 ? 10.339 -0.979 -0.882 1.00 97.56 86 GLN A N 1
ATOM 691 C CA . GLN A 1 86 ? 10.701 -0.410 0.412 1.00 97.56 86 GLN A CA 1
ATOM 692 C C . GLN A 1 86 ? 9.517 0.290 1.084 1.00 97.56 86 GLN A C 1
ATOM 694 O O . GLN A 1 86 ? 9.309 0.070 2.270 1.00 97.56 86 GLN A O 1
ATOM 699 N N . ALA A 1 87 ? 8.698 1.036 0.338 1.00 98.62 87 ALA A N 1
ATOM 700 C CA . ALA A 1 87 ? 7.471 1.638 0.855 1.00 98.62 87 ALA A CA 1
ATOM 701 C C . ALA A 1 87 ? 6.494 0.571 1.391 1.00 98.62 87 ALA A C 1
ATOM 703 O O . ALA A 1 87 ? 5.975 0.685 2.499 1.00 98.62 87 ALA A O 1
ATOM 704 N N . ILE A 1 88 ? 6.311 -0.531 0.657 1.00 98.56 88 ILE A N 1
ATOM 705 C CA . ILE A 1 88 ? 5.520 -1.678 1.131 1.00 98.56 88 ILE A CA 1
ATOM 706 C C . ILE A 1 88 ? 6.083 -2.226 2.453 1.00 98.56 88 ILE A C 1
ATOM 708 O O . ILE A 1 88 ? 5.349 -2.367 3.431 1.00 98.56 88 ILE A O 1
ATOM 712 N N . LEU A 1 89 ? 7.388 -2.504 2.513 1.00 98.50 89 LEU A N 1
ATOM 713 C CA . LEU A 1 89 ? 8.038 -3.050 3.709 1.00 98.50 89 LEU A CA 1
ATOM 714 C C . LEU A 1 89 ? 7.968 -2.088 4.899 1.00 98.50 89 LEU A C 1
ATOM 716 O O . LEU A 1 89 ? 7.768 -2.535 6.024 1.00 98.50 89 LEU A O 1
ATOM 720 N N . SER A 1 90 ? 8.081 -0.780 4.665 1.00 98.44 90 SER A N 1
ATOM 721 C CA . SER A 1 90 ? 7.917 0.252 5.689 1.00 98.44 90 SER A CA 1
ATOM 722 C C . SER A 1 90 ? 6.544 0.205 6.353 1.00 98.44 90 SER A C 1
ATOM 724 O O . SER A 1 90 ? 6.459 0.427 7.558 1.00 98.44 90 SER A O 1
ATOM 726 N N . VAL A 1 91 ? 5.485 -0.118 5.607 1.00 98.75 91 VAL A N 1
ATOM 727 C CA . VAL A 1 91 ? 4.155 -0.330 6.190 1.00 98.75 91 VAL A CA 1
ATOM 728 C C . VAL A 1 91 ? 4.090 -1.668 6.924 1.00 98.75 91 VAL A C 1
ATOM 730 O O . VAL A 1 91 ? 3.789 -1.709 8.116 1.00 98.75 91 VAL A O 1
ATOM 733 N N . LEU A 1 92 ? 4.424 -2.765 6.241 1.00 98.69 92 LEU A N 1
ATOM 734 C CA . LEU A 1 92 ? 4.249 -4.121 6.770 1.00 98.69 92 LEU A CA 1
ATOM 735 C C . LEU A 1 92 ? 5.076 -4.375 8.035 1.00 98.69 92 LEU A C 1
ATOM 737 O O . LEU A 1 92 ? 4.564 -4.880 9.028 1.00 98.69 92 LEU A O 1
ATOM 741 N N . LEU A 1 93 ? 6.355 -3.996 8.033 1.00 98.31 93 LEU A N 1
ATOM 742 C CA . LEU A 1 93 ? 7.268 -4.290 9.139 1.00 98.31 93 LEU A CA 1
ATOM 743 C C . LEU A 1 93 ? 7.002 -3.431 10.380 1.00 98.31 93 LEU A C 1
ATOM 745 O O . LEU A 1 93 ? 7.461 -3.798 11.460 1.00 98.31 93 LEU A O 1
ATOM 749 N N . ASN A 1 94 ? 6.236 -2.346 10.257 1.00 98.31 94 ASN A N 1
ATOM 750 C CA . ASN A 1 94 ? 5.780 -1.531 11.386 1.00 98.31 94 ASN A CA 1
ATOM 751 C C . ASN A 1 94 ? 4.338 -1.825 11.822 1.00 98.31 94 ASN A C 1
ATOM 753 O O . ASN A 1 94 ? 3.917 -1.334 12.865 1.00 98.31 94 ASN A O 1
ATOM 757 N N . SER A 1 95 ? 3.586 -2.611 11.051 1.00 97.56 95 SER A N 1
ATOM 758 C CA . SER A 1 95 ? 2.199 -2.951 11.372 1.00 97.56 95 SER A CA 1
ATOM 759 C C . SER A 1 95 ? 2.118 -3.998 12.485 1.00 97.56 95 SER A C 1
ATOM 761 O O . SER A 1 95 ? 2.902 -4.950 12.527 1.00 97.56 95 SER A O 1
ATOM 763 N N . GLU A 1 96 ? 1.134 -3.843 13.368 1.00 92.94 96 GLU A N 1
ATOM 764 C CA . GLU A 1 96 ? 0.809 -4.804 14.423 1.00 92.94 96 GLU A CA 1
ATOM 765 C C . GLU A 1 96 ? -0.388 -5.677 14.016 1.00 92.94 96 GLU A C 1
ATOM 767 O O . GLU A 1 96 ? -1.246 -5.254 13.244 1.00 92.94 96 GLU A O 1
ATOM 772 N N . GLY A 1 97 ? -0.458 -6.907 14.539 1.00 92.31 97 GLY A N 1
ATOM 773 C CA . GLY A 1 97 ? -1.607 -7.798 14.330 1.00 92.31 97 GLY A CA 1
ATOM 774 C C . GLY A 1 97 ? -1.725 -8.422 12.932 1.00 92.31 97 GLY A C 1
ATOM 775 O O . GLY A 1 97 ? -2.784 -8.953 12.610 1.00 92.31 97 GLY A O 1
ATOM 776 N N . ILE A 1 98 ? -0.666 -8.377 12.115 1.00 96.50 98 ILE A N 1
ATOM 777 C CA . ILE A 1 98 ? -0.638 -8.973 10.769 1.00 96.50 98 ILE A CA 1
ATOM 778 C C . ILE A 1 98 ? 0.279 -10.202 10.701 1.00 96.50 98 ILE A C 1
ATOM 780 O O . ILE A 1 98 ? 1.264 -10.300 11.434 1.00 96.50 98 ILE A O 1
ATOM 784 N N . GLU A 1 99 ? -0.007 -11.123 9.779 1.00 96.94 99 GLU A N 1
ATOM 785 C CA . GLU A 1 99 ? 0.821 -12.307 9.531 1.00 96.94 99 GLU A CA 1
ATOM 786 C C . GLU A 1 99 ? 1.846 -12.028 8.420 1.00 96.94 99 GLU A C 1
ATOM 788 O O . GLU A 1 99 ? 1.554 -12.125 7.227 1.00 96.94 99 GLU A O 1
ATOM 793 N N . LEU A 1 100 ? 3.078 -11.698 8.818 1.00 97.81 100 LEU A N 1
ATOM 794 C CA . LEU A 1 100 ? 4.191 -11.429 7.896 1.00 97.81 100 LEU A CA 1
ATOM 795 C C . LEU A 1 100 ? 4.655 -12.668 7.107 1.00 97.81 100 LEU A C 1
ATOM 797 O O . LEU A 1 100 ? 5.339 -12.531 6.094 1.00 97.81 100 LEU A O 1
ATOM 801 N N . GLY A 1 101 ? 4.308 -13.871 7.568 1.00 97.19 101 GLY A N 1
ATOM 802 C CA . GLY A 1 101 ? 4.885 -15.119 7.073 1.00 97.19 101 GLY A CA 1
ATOM 803 C C . GLY A 1 101 ? 6.325 -15.335 7.557 1.00 97.19 101 GLY A C 1
ATOM 804 O O . GLY A 1 101 ? 6.919 -14.477 8.212 1.00 97.19 101 GLY A O 1
ATOM 805 N N . GLU A 1 102 ? 6.884 -16.505 7.253 1.00 97.06 102 GLU A N 1
ATOM 806 C CA . GLU A 1 102 ? 8.201 -16.943 7.741 1.00 97.06 102 GLU A CA 1
ATOM 807 C C . GLU A 1 102 ? 9.335 -16.012 7.289 1.00 97.06 102 GLU A C 1
ATOM 809 O O . GLU A 1 102 ? 10.087 -15.499 8.114 1.00 97.06 102 GLU A O 1
ATOM 814 N N . GLU A 1 103 ? 9.405 -15.727 5.991 1.00 96.06 103 GLU A N 1
ATOM 815 C CA . GLU A 1 103 ? 10.496 -14.968 5.372 1.00 96.06 103 GLU A CA 1
ATOM 816 C C . GLU A 1 103 ? 10.609 -13.540 5.914 1.00 96.06 103 GLU A C 1
ATOM 818 O O . GLU A 1 103 ? 11.677 -13.128 6.368 1.00 96.06 103 GLU A O 1
ATOM 823 N N . LEU A 1 104 ? 9.507 -12.778 5.943 1.00 97.25 104 LEU A N 1
ATOM 824 C CA . LEU A 1 104 ? 9.544 -11.419 6.492 1.00 97.25 104 LEU A CA 1
ATOM 825 C C . LEU A 1 104 ? 9.660 -11.386 8.012 1.00 97.25 104 LEU A C 1
ATOM 827 O O . LEU A 1 104 ? 10.237 -10.433 8.532 1.00 97.25 104 LEU A O 1
ATOM 831 N N . SER A 1 105 ? 9.152 -12.391 8.728 1.00 97.69 105 SER A N 1
ATOM 832 C CA . SER A 1 105 ? 9.371 -12.485 10.177 1.00 97.69 105 SER A CA 1
ATOM 833 C C . SER A 1 105 ? 10.856 -12.689 10.478 1.00 97.69 105 SER A C 1
ATOM 835 O O . SER A 1 105 ? 11.432 -11.935 11.263 1.00 97.69 105 SER A O 1
ATOM 837 N N . ASN A 1 106 ? 11.501 -13.629 9.780 1.00 97.62 106 ASN A N 1
ATOM 838 C CA . ASN A 1 106 ? 12.937 -13.880 9.886 1.00 97.62 106 ASN A CA 1
ATOM 839 C C . ASN A 1 106 ? 13.748 -12.650 9.474 1.00 97.62 106 ASN A C 1
ATOM 841 O O . ASN A 1 106 ? 14.676 -12.262 10.182 1.00 97.62 106 ASN A O 1
ATOM 845 N N . PHE A 1 107 ? 13.365 -11.994 8.374 1.00 97.94 107 PHE A N 1
ATOM 846 C CA . PHE A 1 107 ? 13.989 -10.752 7.930 1.00 97.94 107 PHE A CA 1
ATOM 847 C C . PHE A 1 107 ? 13.892 -9.661 9.003 1.00 97.94 107 PHE A C 1
ATOM 849 O O . PHE A 1 107 ? 14.912 -9.078 9.362 1.00 97.94 107 PHE A O 1
ATOM 856 N N . LYS A 1 108 ? 12.692 -9.418 9.557 1.00 97.44 108 LYS A N 1
ATOM 857 C CA . LYS A 1 108 ? 12.447 -8.409 10.603 1.00 97.44 108 LYS A CA 1
ATOM 858 C C . LYS A 1 108 ? 13.304 -8.661 11.840 1.00 97.44 108 LYS A C 1
ATOM 860 O O . LYS A 1 108 ? 13.885 -7.717 12.367 1.00 97.44 108 LYS A O 1
ATOM 865 N N . SER A 1 109 ? 13.407 -9.916 12.278 1.00 97.06 109 SER A N 1
ATOM 866 C CA . SER A 1 109 ? 14.265 -10.307 13.399 1.00 97.06 109 SER A CA 1
ATOM 867 C C . SER A 1 109 ? 15.750 -10.138 13.080 1.00 97.06 109 SER A C 1
ATOM 869 O O . SER A 1 109 ? 16.484 -9.595 13.900 1.00 97.06 109 SER A O 1
ATOM 871 N N . PHE A 1 110 ? 16.194 -10.556 11.892 1.00 97.19 110 PHE A N 1
ATOM 872 C CA . PHE A 1 110 ? 17.597 -10.488 11.476 1.00 97.19 110 PHE A CA 1
ATOM 873 C C . PHE A 1 110 ? 18.129 -9.053 11.433 1.00 97.19 110 PHE A C 1
ATOM 875 O O . PHE A 1 110 ? 19.243 -8.793 11.881 1.00 97.19 110 PHE A O 1
ATOM 882 N N . VAL A 1 111 ? 17.331 -8.115 10.920 1.00 97.50 111 VAL A N 1
ATOM 883 C CA . VAL A 1 111 ? 17.754 -6.719 10.752 1.00 97.50 111 VAL A CA 1
ATOM 884 C C . VAL A 1 111 ? 17.350 -5.811 11.915 1.00 97.50 111 VAL A C 1
ATOM 886 O O . VAL A 1 111 ? 17.535 -4.601 11.805 1.00 97.50 111 VAL A O 1
ATOM 889 N N . GLY A 1 112 ? 16.765 -6.342 12.995 1.00 93.69 112 GLY A N 1
ATOM 890 C CA . GLY A 1 112 ? 16.157 -5.549 14.074 1.00 93.69 112 GLY A CA 1
ATOM 891 C C . GLY A 1 112 ? 17.071 -4.432 14.587 1.00 93.69 112 GLY A C 1
ATOM 892 O O . GLY A 1 112 ? 16.713 -3.251 14.509 1.00 93.69 112 GLY A O 1
ATOM 893 N N . ASP A 1 113 ? 18.297 -4.808 14.954 1.00 94.44 113 ASP A N 1
ATOM 894 C CA . ASP A 1 113 ? 19.320 -3.917 15.522 1.00 94.44 113 ASP A CA 1
ATOM 895 C C . ASP A 1 113 ? 20.191 -3.217 14.464 1.00 94.44 113 ASP A C 1
ATOM 897 O O . ASP A 1 113 ? 21.133 -2.491 14.789 1.00 94.44 113 ASP A O 1
ATOM 901 N N . PHE A 1 114 ? 19.926 -3.435 13.174 1.00 97.69 114 PHE A N 1
ATOM 902 C CA . PHE A 1 114 ? 20.743 -2.841 12.122 1.00 97.69 114 PHE A CA 1
ATOM 903 C C . PHE A 1 114 ? 20.470 -1.337 11.986 1.00 97.69 114 PHE A C 1
ATOM 905 O O . PHE A 1 114 ? 19.316 -0.894 12.077 1.00 97.69 114 PHE A O 1
ATOM 912 N N . PRO A 1 115 ? 21.505 -0.532 11.676 1.00 97.06 115 PRO A N 1
ATOM 913 C CA . PRO A 1 115 ? 21.298 0.857 11.305 1.00 97.06 115 PRO A CA 1
ATOM 914 C C . PRO A 1 115 ? 20.519 0.951 9.978 1.00 97.06 115 PRO A C 1
ATOM 916 O O . PRO A 1 115 ? 20.605 0.041 9.145 1.00 97.06 115 PRO A O 1
ATOM 919 N N . PRO A 1 116 ? 19.816 2.068 9.717 1.00 97.75 116 PRO A N 1
ATOM 920 C CA . PRO A 1 116 ? 18.982 2.237 8.524 1.00 97.75 116 PRO A CA 1
ATOM 921 C C . PRO A 1 116 ? 19.655 1.921 7.180 1.00 97.75 116 PRO A C 1
ATOM 923 O O . PRO A 1 116 ? 19.031 1.315 6.308 1.00 97.75 116 PRO A O 1
ATOM 926 N N . MET A 1 117 ? 20.933 2.276 7.015 1.00 97.75 117 MET A N 1
ATOM 927 C CA . MET A 1 117 ? 21.704 1.961 5.805 1.00 97.75 117 MET A CA 1
ATOM 928 C C . MET A 1 117 ? 21.829 0.448 5.590 1.00 97.75 117 MET A C 1
ATOM 930 O O . MET A 1 117 ? 21.561 -0.052 4.503 1.00 97.75 117 MET A O 1
ATOM 934 N N . MET A 1 118 ? 22.159 -0.287 6.653 1.00 98.12 118 MET A N 1
ATOM 935 C CA . MET A 1 118 ? 22.354 -1.735 6.611 1.00 98.12 118 MET A CA 1
ATOM 936 C C . MET A 1 118 ? 21.021 -2.484 6.480 1.00 98.12 118 MET A C 1
ATOM 938 O O . MET A 1 118 ? 20.956 -3.484 5.771 1.00 98.12 118 MET A O 1
ATOM 942 N N . LYS A 1 119 ? 19.929 -1.967 7.067 1.00 98.31 119 LYS A N 1
ATOM 943 C CA . LYS A 1 119 ? 18.561 -2.435 6.761 1.00 98.31 119 LYS A CA 1
ATOM 944 C C . LYS A 1 119 ? 18.274 -2.315 5.259 1.00 98.31 119 LYS A C 1
ATOM 946 O O . LYS A 1 119 ? 17.761 -3.250 4.652 1.00 98.31 119 LYS A O 1
ATOM 951 N N . GLY A 1 120 ? 18.665 -1.196 4.647 1.00 97.81 120 GLY A N 1
ATOM 952 C CA . GLY A 1 120 ? 18.588 -0.971 3.203 1.00 97.81 120 GLY A CA 1
ATOM 953 C C . GLY A 1 120 ? 19.378 -1.982 2.370 1.00 97.81 120 GLY A C 1
ATOM 954 O O . GLY A 1 120 ? 18.849 -2.538 1.407 1.00 97.81 120 GLY A O 1
ATOM 955 N N . GLU A 1 121 ? 20.630 -2.240 2.750 1.00 97.56 121 GLU A N 1
ATOM 956 C CA . GLU A 1 121 ? 21.497 -3.237 2.104 1.00 97.56 121 GLU A CA 1
ATOM 957 C C . GLU A 1 121 ? 20.922 -4.651 2.227 1.00 97.56 121 GLU A C 1
ATOM 959 O O . GLU A 1 121 ? 20.910 -5.398 1.249 1.00 97.56 121 GLU A O 1
ATOM 964 N N . ALA A 1 122 ? 20.378 -5.002 3.394 1.00 97.81 122 ALA A N 1
ATOM 965 C CA . ALA A 1 122 ? 19.721 -6.284 3.619 1.00 97.81 122 ALA A CA 1
ATOM 966 C C . ALA A 1 122 ? 18.495 -6.468 2.709 1.00 97.81 122 ALA A C 1
ATOM 968 O O . ALA A 1 122 ? 18.338 -7.538 2.123 1.00 97.81 122 ALA A O 1
ATOM 969 N N . ILE A 1 123 ? 17.668 -5.427 2.521 1.00 97.56 123 ILE A N 1
ATOM 970 C CA . ILE A 1 123 ? 16.570 -5.461 1.536 1.00 97.56 123 ILE A CA 1
ATOM 971 C C . ILE A 1 123 ? 17.137 -5.712 0.136 1.00 97.56 123 ILE A C 1
ATOM 973 O O . ILE A 1 123 ? 16.636 -6.567 -0.590 1.00 97.56 123 ILE A O 1
ATOM 977 N N . GLY A 1 124 ? 18.192 -4.987 -0.244 1.00 94.88 124 GLY A N 1
ATOM 978 C CA . GLY A 1 124 ? 18.757 -5.077 -1.588 1.00 94.88 124 GLY A CA 1
ATOM 979 C C . GLY A 1 124 ? 19.408 -6.413 -1.936 1.00 94.88 124 GLY A C 1
ATOM 980 O O . GLY A 1 124 ? 19.417 -6.785 -3.113 1.00 94.88 124 GLY A O 1
ATOM 981 N N . ASN A 1 125 ? 19.896 -7.124 -0.919 1.00 94.94 125 ASN A N 1
ATOM 982 C CA . ASN A 1 125 ? 20.511 -8.445 -1.027 1.00 94.94 125 ASN A CA 1
ATOM 983 C C . ASN A 1 125 ? 19.524 -9.603 -0.811 1.00 94.94 125 ASN A C 1
ATOM 985 O O . ASN A 1 125 ? 19.917 -10.758 -0.943 1.00 94.94 125 ASN A O 1
ATOM 989 N N . SER A 1 126 ? 18.258 -9.330 -0.487 1.00 96.06 126 SER A N 1
ATOM 990 C CA . SER A 1 126 ? 17.248 -10.381 -0.371 1.00 96.06 126 SER A CA 1
ATOM 991 C C . SER A 1 126 ? 16.831 -10.878 -1.758 1.00 96.06 126 SER A C 1
ATOM 993 O O . SER A 1 126 ? 16.161 -10.163 -2.508 1.00 96.06 126 SER A O 1
ATOM 995 N N . GLU A 1 127 ? 17.209 -12.116 -2.088 1.00 94.56 127 GLU A N 1
ATOM 996 C CA . GLU A 1 127 ? 16.864 -12.764 -3.361 1.00 94.56 127 GLU A CA 1
ATOM 997 C C . GLU A 1 127 ? 15.348 -12.845 -3.551 1.00 94.56 127 GLU A C 1
ATOM 999 O O . GLU A 1 127 ? 14.841 -12.353 -4.555 1.00 94.56 127 GLU A O 1
ATOM 1004 N N . LEU A 1 128 ? 14.609 -13.339 -2.552 1.00 95.94 128 LEU A N 1
ATOM 1005 C CA . LEU A 1 128 ? 13.148 -13.443 -2.609 1.00 95.94 128 LEU A CA 1
ATOM 1006 C C . LEU A 1 128 ? 12.478 -12.098 -2.913 1.00 95.94 128 LEU A C 1
ATOM 1008 O O . LEU A 1 128 ? 11.614 -12.014 -3.792 1.00 95.94 128 LEU A O 1
ATOM 1012 N N . ILE A 1 129 ? 12.858 -11.043 -2.185 1.00 96.25 129 ILE A N 1
ATOM 1013 C CA . ILE A 1 129 ? 12.253 -9.717 -2.351 1.00 96.25 129 ILE A CA 1
ATOM 1014 C C . ILE A 1 129 ? 12.587 -9.176 -3.746 1.00 96.25 129 ILE A C 1
ATOM 1016 O O . ILE A 1 129 ? 11.694 -8.708 -4.455 1.00 96.25 129 ILE A O 1
ATOM 1020 N N . LYS A 1 130 ? 13.852 -9.283 -4.165 1.00 95.00 130 LYS A N 1
ATOM 1021 C CA . LYS A 1 130 ? 14.330 -8.807 -5.466 1.00 95.00 130 LYS A CA 1
ATOM 1022 C C . LYS A 1 130 ? 13.684 -9.548 -6.634 1.00 95.00 130 LYS A C 1
ATOM 1024 O O . LYS A 1 130 ? 13.218 -8.910 -7.576 1.00 95.00 130 LYS A O 1
ATOM 1029 N N . GLU A 1 131 ? 13.641 -10.875 -6.592 1.00 94.06 131 GLU A N 1
ATOM 1030 C CA . GLU A 1 131 ? 13.021 -11.704 -7.628 1.00 94.06 131 GLU A CA 1
ATOM 1031 C C . GLU A 1 131 ? 11.522 -11.439 -7.719 1.00 94.06 131 GLU A C 1
ATOM 1033 O O . GLU A 1 131 ? 10.987 -11.250 -8.815 1.00 94.06 131 GLU A O 1
ATOM 1038 N N . THR A 1 132 ? 10.845 -11.348 -6.570 1.00 94.75 132 THR A N 1
ATOM 1039 C CA . THR A 1 132 ? 9.416 -11.039 -6.527 1.00 94.75 132 THR A CA 1
ATOM 1040 C C . THR A 1 132 ? 9.141 -9.668 -7.130 1.00 94.75 132 THR A C 1
ATOM 1042 O O . THR A 1 132 ? 8.288 -9.566 -8.013 1.00 94.75 132 THR A O 1
ATOM 1045 N N . HIS A 1 133 ? 9.891 -8.642 -6.720 1.00 94.31 133 HIS A N 1
ATOM 1046 C CA . HIS A 1 133 ? 9.809 -7.290 -7.267 1.00 94.31 133 HIS A CA 1
ATOM 1047 C C . HIS A 1 133 ? 10.032 -7.283 -8.786 1.00 94.31 133 HIS A C 1
ATOM 1049 O O . HIS A 1 133 ? 9.172 -6.839 -9.549 1.00 94.31 133 HIS A O 1
ATOM 1055 N N . ASN A 1 134 ? 11.146 -7.857 -9.247 1.00 92.38 134 ASN A N 1
ATOM 1056 C CA . ASN A 1 134 ? 11.493 -7.900 -10.665 1.00 92.38 134 ASN A CA 1
ATOM 1057 C C . ASN A 1 134 ? 10.497 -8.730 -11.493 1.00 92.38 134 ASN A C 1
ATOM 1059 O O . ASN A 1 134 ? 10.359 -8.477 -12.692 1.00 92.38 134 ASN A O 1
ATOM 1063 N N . SER A 1 135 ? 9.753 -9.661 -10.881 1.00 91.38 135 SER A N 1
ATOM 1064 C CA . SER A 1 135 ? 8.715 -10.437 -11.572 1.00 91.38 135 SER A CA 1
AT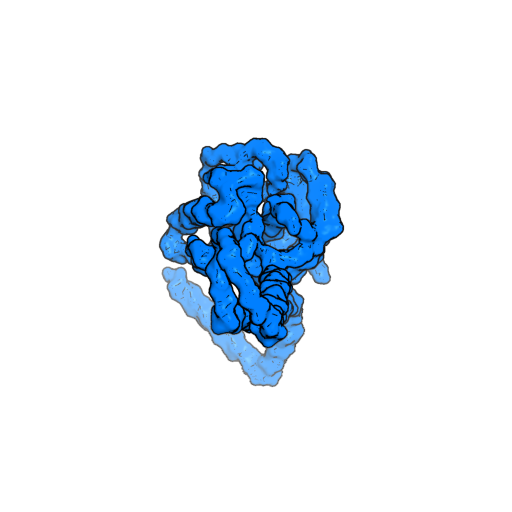OM 1065 C C . SER A 1 135 ? 7.551 -9.588 -12.095 1.00 91.38 135 SER A C 1
ATOM 1067 O O . SER A 1 135 ? 6.795 -10.075 -12.931 1.00 91.38 135 SER A O 1
ATOM 1069 N N . PHE A 1 136 ? 7.409 -8.335 -11.645 1.00 89.44 136 PHE A N 1
ATOM 1070 C CA . PHE A 1 136 ? 6.404 -7.375 -12.124 1.00 89.44 136 PHE A CA 1
ATOM 1071 C C . PHE A 1 136 ? 6.971 -6.322 -13.082 1.00 89.44 136 PHE A C 1
ATOM 1073 O O . PHE A 1 136 ? 6.282 -5.367 -13.437 1.00 89.44 136 PHE A O 1
ATOM 1080 N N . THR A 1 137 ? 8.217 -6.489 -13.528 1.00 81.19 137 THR A N 1
ATOM 1081 C CA . THR A 1 137 ? 8.778 -5.628 -14.571 1.00 81.19 137 THR A CA 1
ATOM 1082 C C . THR A 1 137 ? 8.033 -5.859 -15.877 1.00 81.19 137 THR A C 1
ATOM 1084 O O . THR A 1 137 ? 7.819 -7.005 -16.278 1.00 81.19 137 THR A O 1
ATOM 1087 N N . VAL A 1 138 ? 7.707 -4.780 -16.588 1.00 69.06 138 VAL A N 1
ATOM 1088 C CA . VAL A 1 138 ? 7.220 -4.882 -17.967 1.00 69.06 138 VAL A CA 1
ATOM 1089 C C . VAL A 1 138 ? 8.275 -5.609 -18.798 1.00 69.06 138 VAL A C 1
ATOM 1091 O O . VAL A 1 138 ? 9.397 -5.119 -18.952 1.00 69.06 138 VAL A O 1
ATOM 1094 N N . GLN A 1 139 ? 7.931 -6.773 -19.350 1.00 63.94 139 GLN A N 1
ATOM 1095 C CA . GLN A 1 139 ? 8.795 -7.414 -20.333 1.00 63.94 139 GLN A CA 1
ATOM 1096 C C . GLN A 1 139 ? 8.784 -6.554 -21.599 1.00 63.94 139 GLN A C 1
ATOM 1098 O O . GLN A 1 139 ? 7.807 -6.562 -22.341 1.00 63.94 139 GLN A O 1
ATOM 1103 N N . ASP A 1 140 ? 9.850 -5.788 -21.839 1.00 60.59 140 ASP A N 1
ATOM 1104 C CA . ASP A 1 140 ? 10.087 -5.131 -23.126 1.00 60.59 140 ASP A CA 1
ATOM 1105 C C . ASP A 1 140 ? 11.023 -6.025 -23.957 1.00 60.59 140 ASP A C 1
ATOM 1107 O O . ASP A 1 140 ? 12.228 -6.072 -23.694 1.00 60.59 140 ASP A O 1
ATOM 1111 N N . PRO A 1 141 ? 10.513 -6.752 -24.966 1.00 54.94 141 PRO A N 1
ATOM 1112 C CA . PRO A 1 141 ? 11.357 -7.550 -25.850 1.00 54.94 141 PRO A CA 1
ATOM 1113 C C . PRO A 1 141 ? 12.340 -6.715 -26.660 1.00 54.94 141 PRO A C 1
ATOM 1115 O O . PRO A 1 141 ? 13.364 -7.214 -27.126 1.00 54.94 141 PRO A O 1
ATOM 1118 N N . PHE A 1 142 ? 11.990 -5.450 -26.886 1.00 57.84 142 PHE A N 1
ATOM 1119 C CA . PHE A 1 142 ? 12.661 -4.546 -27.797 1.00 57.84 142 PHE A CA 1
ATOM 1120 C C . PHE A 1 142 ? 13.388 -3.462 -27.011 1.00 57.84 142 PHE A C 1
ATOM 1122 O O . PHE A 1 142 ? 13.336 -2.276 -27.352 1.00 57.84 142 PHE A O 1
ATOM 1129 N N . ILE A 1 143 ? 14.195 -3.877 -26.032 1.00 50.62 143 ILE A N 1
ATOM 1130 C CA . ILE A 1 143 ? 15.348 -3.080 -25.612 1.00 50.62 143 ILE A CA 1
ATOM 1131 C C . ILE A 1 143 ? 16.374 -3.126 -26.758 1.00 50.62 143 ILE A C 1
ATOM 1133 O O . ILE A 1 143 ? 17.451 -3.711 -26.656 1.00 50.62 143 ILE A O 1
ATOM 1137 N N . PHE A 1 144 ? 16.050 -2.496 -27.893 1.00 45.47 144 PHE A N 1
ATOM 1138 C CA . PHE A 1 144 ? 17.073 -2.068 -28.833 1.00 45.47 144 PHE A CA 1
ATOM 1139 C C . PHE A 1 144 ? 17.978 -1.124 -28.052 1.00 45.47 144 PHE A C 1
ATOM 1141 O O . PHE A 1 144 ? 17.570 -0.043 -27.617 1.00 45.47 144 PHE A O 1
ATOM 1148 N N . SER A 1 145 ? 19.191 -1.607 -27.803 1.00 38.28 145 SER A N 1
ATOM 1149 C CA . SER A 1 145 ? 20.226 -0.942 -27.033 1.00 38.28 145 SER A CA 1
ATOM 1150 C C . SER A 1 145 ? 20.266 0.562 -27.318 1.00 38.28 145 SER A C 1
ATOM 1152 O O . SER A 1 145 ? 20.340 0.978 -28.475 1.00 38.28 145 SER A O 1
ATOM 1154 N N . LYS A 1 146 ? 20.317 1.356 -26.244 1.00 36.81 146 LYS A N 1
ATOM 1155 C CA . LYS A 1 146 ? 20.664 2.785 -26.236 1.00 36.81 146 LYS A CA 1
ATOM 1156 C C . LYS A 1 146 ? 19.616 3.710 -26.874 1.00 36.81 146 LYS A C 1
ATOM 1158 O O . LYS A 1 146 ? 19.835 4.296 -27.934 1.00 36.81 146 LYS A O 1
ATOM 1163 N N . LYS A 1 147 ? 18.547 4.005 -26.122 1.00 44.44 147 LYS A N 1
ATOM 1164 C CA . LYS A 1 147 ? 17.787 5.266 -26.252 1.00 44.44 147 LYS A CA 1
ATOM 1165 C C . LYS A 1 147 ? 18.705 6.450 -25.885 1.00 44.44 147 LYS A C 1
ATOM 1167 O O . LYS A 1 147 ? 18.598 7.009 -24.805 1.00 44.44 147 LYS A O 1
ATOM 1172 N N . LYS A 1 148 ? 19.642 6.816 -26.767 1.00 43.94 148 LYS A N 1
ATOM 1173 C CA . LYS A 1 148 ? 20.655 7.861 -26.516 1.00 43.94 148 LYS A CA 1
ATOM 1174 C C . LYS A 1 148 ? 20.094 9.287 -26.416 1.00 43.94 148 LYS A C 1
ATOM 1176 O O . LYS A 1 148 ? 20.804 10.143 -25.918 1.00 43.94 148 LYS A O 1
ATOM 1181 N N . ASN A 1 149 ? 18.853 9.543 -26.846 1.00 41.47 149 ASN A N 1
ATOM 1182 C CA . ASN A 1 149 ? 18.325 10.909 -26.999 1.00 41.47 149 ASN A CA 1
ATOM 1183 C C . ASN A 1 149 ? 16.921 11.140 -26.407 1.00 41.47 149 ASN A C 1
ATOM 1185 O O . ASN A 1 149 ? 16.217 12.046 -26.852 1.00 41.47 149 ASN A O 1
ATOM 1189 N N . ARG A 1 150 ? 16.465 10.357 -25.420 1.00 42.81 150 ARG A N 1
ATOM 1190 C CA . ARG A 1 150 ? 15.309 10.823 -24.632 1.00 42.81 150 ARG A CA 1
ATOM 1191 C C . ARG A 1 150 ? 15.823 11.833 -23.606 1.00 42.81 150 ARG A C 1
ATOM 1193 O O . ARG A 1 150 ? 16.817 11.554 -22.942 1.00 42.81 150 ARG A O 1
ATOM 1200 N N . LYS A 1 151 ? 15.160 12.996 -23.503 1.00 45.59 151 LYS A N 1
ATOM 1201 C CA . LYS A 1 151 ? 15.304 13.892 -22.340 1.00 45.59 151 LYS A CA 1
ATOM 1202 C C . LYS A 1 151 ? 15.252 13.026 -21.068 1.00 45.59 151 LYS A C 1
ATOM 1204 O O . LYS A 1 151 ? 14.504 12.041 -21.100 1.00 45.59 151 LYS A O 1
ATOM 1209 N N . PRO A 1 152 ? 16.018 13.342 -20.005 1.00 51.84 152 PRO A N 1
ATOM 1210 C CA . PRO A 1 152 ? 15.913 12.605 -18.749 1.00 51.84 152 PRO A CA 1
ATOM 1211 C C . PRO A 1 152 ? 14.430 12.500 -18.392 1.00 51.84 152 PRO A C 1
ATOM 1213 O O . PRO A 1 152 ? 13.730 13.513 -18.366 1.00 51.84 152 PRO A O 1
ATOM 1216 N N . SER A 1 153 ? 13.926 11.270 -18.279 1.00 64.25 153 SER A N 1
ATOM 1217 C CA . SER A 1 153 ? 12.549 11.055 -17.853 1.00 64.25 153 SER A CA 1
ATOM 1218 C C . SER A 1 153 ? 12.399 11.618 -16.449 1.00 64.25 153 SER A C 1
ATOM 1220 O O . SER A 1 153 ? 13.340 11.535 -15.658 1.00 64.25 153 SER A O 1
ATOM 1222 N N . ASP A 1 154 ? 11.227 12.168 -16.144 1.00 76.19 154 ASP A N 1
ATOM 1223 C CA . ASP A 1 154 ? 10.890 12.519 -14.769 1.00 76.19 154 ASP A CA 1
ATOM 1224 C C . ASP A 1 154 ? 11.123 11.290 -13.873 1.00 76.19 154 ASP A C 1
ATOM 1226 O O . ASP A 1 154 ? 10.672 10.187 -14.197 1.00 76.19 154 ASP A O 1
ATOM 1230 N N . ALA A 1 155 ? 11.879 11.469 -12.790 1.00 87.62 155 ALA A N 1
ATOM 1231 C CA . ALA A 1 155 ? 12.043 10.444 -11.770 1.00 87.62 155 ALA A CA 1
ATOM 1232 C C . ALA A 1 155 ? 10.829 10.492 -10.840 1.00 87.62 155 ALA A C 1
ATOM 1234 O O . ALA A 1 155 ? 10.375 11.575 -10.480 1.00 87.62 155 ALA A O 1
ATOM 1235 N N . PHE A 1 156 ? 10.316 9.333 -10.450 1.00 93.19 156 PHE A N 1
ATOM 1236 C CA . PHE A 1 156 ? 9.215 9.206 -9.501 1.00 93.19 156 PHE A CA 1
ATOM 1237 C C . PHE A 1 156 ? 9.693 8.458 -8.265 1.00 93.19 156 PHE A C 1
ATOM 1239 O O . PHE A 1 156 ? 10.595 7.621 -8.354 1.00 93.19 156 PHE A O 1
ATOM 1246 N N . HIS A 1 157 ? 9.104 8.777 -7.118 1.00 95.31 157 HIS A N 1
ATOM 1247 C CA . HIS A 1 157 ? 9.506 8.225 -5.835 1.00 95.31 157 HIS A CA 1
ATOM 1248 C C . HIS A 1 157 ? 8.307 7.824 -4.983 1.00 95.31 157 HIS A C 1
ATOM 1250 O O . HIS A 1 157 ? 7.304 8.536 -4.951 1.00 95.31 157 HIS A O 1
ATOM 1256 N N . PHE A 1 158 ? 8.445 6.690 -4.297 1.00 97.94 158 PHE A N 1
ATOM 1257 C CA . PHE A 1 158 ? 7.459 6.163 -3.361 1.00 97.94 158 PHE A CA 1
ATOM 1258 C C . PHE A 1 158 ? 7.902 6.434 -1.926 1.00 97.94 158 PHE A C 1
ATOM 1260 O O . PHE A 1 158 ? 9.045 6.155 -1.565 1.00 97.94 158 PHE A O 1
ATOM 1267 N N . ILE A 1 159 ? 6.973 6.919 -1.108 1.00 98.12 159 ILE A N 1
ATOM 1268 C CA . ILE A 1 159 ? 7.130 7.064 0.344 1.00 98.12 159 ILE A CA 1
ATOM 1269 C C . ILE A 1 159 ? 5.932 6.446 1.055 1.00 98.12 159 ILE A C 1
ATOM 1271 O O . ILE A 1 159 ? 4.909 6.172 0.423 1.00 98.12 159 ILE A O 1
ATOM 1275 N N . SER A 1 160 ? 6.034 6.280 2.371 1.00 98.81 160 SER A N 1
ATOM 1276 C CA . SER A 1 160 ? 4.944 5.744 3.181 1.00 98.81 160 SER A CA 1
ATOM 1277 C C . SER A 1 160 ? 4.555 6.648 4.337 1.00 98.81 160 SER A C 1
ATOM 1279 O O . SER A 1 160 ? 5.395 7.346 4.902 1.00 98.81 160 SER A O 1
ATOM 1281 N N . PHE A 1 161 ? 3.281 6.584 4.714 1.00 98.75 161 PHE A N 1
ATOM 1282 C CA . PHE A 1 161 ? 2.747 7.181 5.933 1.00 98.75 161 PHE A CA 1
ATOM 1283 C C . PHE A 1 161 ? 2.152 6.083 6.802 1.00 98.75 161 PHE A C 1
ATOM 1285 O O . PHE A 1 161 ? 1.360 5.288 6.298 1.00 98.75 161 PHE A O 1
ATOM 1292 N N . ILE A 1 162 ? 2.517 6.029 8.081 1.00 98.62 162 ILE A N 1
ATOM 1293 C CA . ILE A 1 162 ? 2.033 4.983 8.990 1.00 98.62 162 ILE A CA 1
ATOM 1294 C C . ILE A 1 162 ? 1.637 5.546 10.360 1.00 98.62 162 ILE A C 1
ATOM 1296 O O . ILE A 1 162 ? 2.288 6.483 10.834 1.00 98.62 162 ILE A O 1
ATOM 1300 N N . PRO A 1 163 ? 0.627 4.963 11.026 1.00 98.06 163 PRO A N 1
ATOM 1301 C CA . PRO A 1 163 ? 0.459 5.084 12.465 1.00 98.06 163 PRO A CA 1
ATOM 1302 C C . PRO A 1 163 ? 1.429 4.130 13.178 1.00 98.06 163 PRO A C 1
ATOM 1304 O O . PRO A 1 163 ? 1.488 2.941 12.873 1.00 98.06 163 PRO A O 1
ATOM 1307 N N . PHE A 1 164 ? 2.191 4.628 14.147 1.00 98.25 164 PHE A N 1
ATOM 1308 C CA . PHE A 1 164 ? 3.088 3.813 14.963 1.00 98.25 164 PHE A CA 1
ATOM 1309 C C . PHE A 1 164 ? 3.211 4.409 16.367 1.00 98.25 164 PHE A C 1
ATOM 1311 O O . PHE A 1 164 ? 3.511 5.591 16.515 1.00 98.25 164 PHE A O 1
ATOM 1318 N N . GLN A 1 165 ? 2.960 3.602 17.404 1.00 96.88 165 GLN A N 1
ATOM 1319 C CA . GLN A 1 165 ? 3.064 4.010 18.817 1.00 96.88 165 GLN A CA 1
ATOM 1320 C C . GLN A 1 165 ? 2.350 5.342 19.148 1.00 96.88 165 GLN A C 1
ATOM 1322 O O . GLN A 1 165 ? 2.897 6.206 19.831 1.00 96.88 165 GLN A O 1
ATOM 1327 N N . GLY A 1 166 ? 1.122 5.519 18.647 1.00 97.62 166 GLY A N 1
ATOM 1328 C CA . GLY A 1 166 ? 0.313 6.718 18.906 1.00 97.62 166 GLY A CA 1
ATOM 1329 C C . GLY A 1 166 ? 0.788 7.980 18.179 1.00 97.62 166 GLY A C 1
ATOM 1330 O O . GLY A 1 166 ? 0.417 9.080 18.576 1.00 97.62 166 GLY A O 1
ATOM 1331 N N . LYS A 1 167 ? 1.617 7.845 17.139 1.00 98.38 167 LYS A N 1
ATOM 1332 C CA . LYS A 1 167 ? 2.098 8.946 16.294 1.00 98.38 167 LYS A CA 1
ATOM 1333 C C . LYS A 1 167 ? 2.018 8.586 14.816 1.00 98.38 167 LYS A C 1
ATOM 1335 O O . LYS A 1 167 ? 2.065 7.412 14.456 1.00 98.38 167 LYS A O 1
ATOM 1340 N N . VAL A 1 168 ? 1.950 9.596 13.953 1.00 98.44 168 VAL A N 1
ATOM 1341 C CA . VAL A 1 168 ? 2.035 9.415 12.495 1.00 98.44 168 VAL A CA 1
ATOM 1342 C C . VAL A 1 168 ? 3.452 9.676 12.021 1.00 98.44 168 VAL A C 1
ATOM 1344 O O . VAL A 1 168 ? 4.059 10.676 12.411 1.00 98.44 168 VAL A O 1
ATOM 1347 N N . TYR A 1 169 ? 3.958 8.818 11.141 1.00 98.62 169 TYR A N 1
ATOM 1348 C CA . TYR A 1 169 ? 5.294 8.942 10.571 1.00 98.62 169 TYR A CA 1
ATOM 1349 C C . TYR A 1 169 ? 5.275 8.987 9.045 1.00 98.62 169 TYR A C 1
ATOM 1351 O O . TYR A 1 169 ? 4.591 8.187 8.417 1.00 98.62 169 TYR A O 1
ATOM 1359 N N . GLU A 1 170 ? 6.075 9.882 8.458 1.00 98.38 170 GLU A N 1
ATOM 1360 C CA . GLU A 1 170 ? 6.513 9.814 7.056 1.00 98.38 170 GLU A CA 1
ATOM 1361 C C . GLU A 1 170 ? 7.817 9.005 6.989 1.00 98.38 170 GLU A C 1
ATOM 1363 O O . GLU A 1 170 ? 8.805 9.341 7.653 1.00 98.38 170 GLU A O 1
ATOM 1368 N N . LEU A 1 171 ? 7.819 7.953 6.171 1.00 98.50 171 LEU A N 1
ATOM 1369 C CA . LEU A 1 171 ? 8.953 7.071 5.919 1.00 98.50 171 LEU A CA 1
ATOM 1370 C C . LEU A 1 171 ? 9.367 7.187 4.452 1.00 98.50 171 LEU A C 1
ATOM 1372 O O . LEU A 1 171 ? 8.646 6.771 3.546 1.00 98.50 171 LEU A O 1
ATOM 1376 N N . ASP A 1 172 ? 10.545 7.757 4.227 1.00 97.56 172 ASP A N 1
ATOM 1377 C CA . ASP A 1 172 ? 11.128 7.963 2.904 1.00 97.56 172 ASP A CA 1
ATOM 1378 C C . ASP A 1 172 ? 12.562 7.418 2.897 1.00 97.56 172 ASP A C 1
ATOM 1380 O O . ASP A 1 172 ? 13.441 7.942 3.587 1.00 97.56 172 ASP A O 1
ATOM 1384 N N . GLY A 1 173 ? 12.811 6.377 2.097 1.00 97.12 173 GLY A N 1
ATOM 1385 C CA . GLY A 1 173 ? 14.122 5.728 2.009 1.00 97.12 173 GLY A CA 1
ATOM 1386 C C . GLY A 1 173 ? 15.251 6.648 1.520 1.00 97.12 173 GLY A C 1
ATOM 1387 O O . GLY A 1 173 ? 16.421 6.378 1.799 1.00 97.12 173 GLY A O 1
ATOM 1388 N N . LEU A 1 174 ? 14.937 7.756 0.840 1.00 95.88 174 LEU A N 1
ATOM 1389 C CA . LEU A 1 174 ? 15.918 8.755 0.394 1.00 95.88 174 LEU A CA 1
ATOM 1390 C C . LEU A 1 174 ? 16.243 9.805 1.468 1.00 95.88 174 LEU A C 1
ATOM 1392 O O . LEU A 1 174 ? 17.104 10.662 1.252 1.00 95.88 174 LEU A O 1
ATOM 1396 N N . LYS A 1 175 ? 15.570 9.766 2.623 1.00 95.69 175 LYS A N 1
ATOM 1397 C CA . LYS A 1 175 ? 15.804 10.677 3.751 1.00 95.69 175 LYS A CA 1
ATOM 1398 C C . LYS A 1 175 ? 16.707 10.031 4.794 1.00 95.69 175 LYS A C 1
ATOM 1400 O O . LYS A 1 175 ? 16.986 8.840 4.760 1.00 95.69 175 LYS A O 1
ATOM 1405 N N . LYS A 1 176 ? 17.197 10.834 5.742 1.00 94.81 176 LYS A N 1
ATOM 1406 C CA . LYS A 1 176 ? 18.121 10.364 6.793 1.00 94.81 176 LYS A CA 1
ATOM 1407 C C . LYS A 1 176 ? 17.449 9.477 7.843 1.00 94.81 176 LYS A C 1
ATOM 1409 O O . LYS A 1 176 ? 18.145 8.733 8.523 1.00 94.81 176 LYS A O 1
ATOM 1414 N N . GLY A 1 177 ? 16.137 9.598 8.004 1.00 96.25 177 GLY A N 1
ATOM 1415 C CA . GLY A 1 177 ? 15.391 8.966 9.080 1.00 96.25 177 GLY A CA 1
ATOM 1416 C C . GLY A 1 177 ? 13.886 9.196 8.947 1.00 96.25 177 GLY A C 1
ATOM 1417 O O . GLY A 1 177 ? 13.458 9.937 8.057 1.00 96.25 177 GLY A O 1
ATOM 1418 N N . PRO A 1 178 ? 13.099 8.590 9.846 1.00 97.81 178 PRO A N 1
ATOM 1419 C CA . PRO A 1 178 ? 11.656 8.783 9.925 1.00 97.81 178 PRO A CA 1
ATOM 1420 C C . PRO A 1 178 ? 11.305 10.208 10.381 1.00 97.81 178 PRO A C 1
ATOM 1422 O O . PRO A 1 178 ? 11.987 10.777 11.238 1.00 97.81 178 PRO A O 1
ATOM 1425 N N . TYR A 1 179 ? 10.207 10.770 9.871 1.00 97.31 179 TYR A N 1
ATOM 1426 C CA . TYR A 1 179 ? 9.677 12.059 10.331 1.00 97.31 179 TYR A CA 1
ATOM 1427 C C . TYR A 1 179 ? 8.371 11.873 11.085 1.00 97.31 179 TYR A C 1
ATOM 1429 O O . TYR A 1 179 ? 7.386 11.424 10.509 1.00 97.31 179 TYR A O 1
ATOM 1437 N N . CYS A 1 180 ? 8.351 12.266 12.356 1.00 97.81 180 CYS A N 1
ATOM 1438 C CA . CYS A 1 180 ? 7.124 12.326 13.143 1.00 97.81 180 CYS A CA 1
ATOM 1439 C C . CYS A 1 180 ? 6.280 13.529 12.698 1.00 97.81 180 CYS A C 1
ATOM 1441 O O . CYS A 1 180 ? 6.766 14.660 12.696 1.00 97.81 180 CYS A O 1
ATOM 1443 N N . LEU A 1 181 ? 5.021 13.287 12.344 1.00 97.06 181 LEU A N 1
ATOM 1444 C CA . LEU A 1 181 ? 4.084 14.299 11.853 1.00 97.06 181 LEU A CA 1
ATOM 1445 C C . LEU A 1 181 ? 3.148 14.826 12.951 1.00 97.06 181 LEU A C 1
ATOM 1447 O O . LEU A 1 181 ? 2.677 15.957 12.851 1.00 97.06 181 LEU A O 1
ATOM 1451 N N . GLY A 1 182 ? 2.907 14.038 14.002 1.00 97.25 182 GLY A N 1
ATOM 1452 C CA . GLY A 1 182 ? 2.058 14.412 15.137 1.00 97.25 182 GLY A CA 1
ATOM 1453 C C . GLY A 1 182 ? 1.526 13.200 15.900 1.00 97.25 182 GLY A C 1
ATOM 1454 O O . GLY A 1 182 ? 1.688 12.066 15.445 1.00 97.25 182 GLY A O 1
ATOM 1455 N N . ASP A 1 183 ? 0.903 13.449 17.051 1.00 98.12 183 ASP A N 1
ATOM 1456 C CA . ASP A 1 183 ? 0.230 12.426 17.861 1.00 98.12 183 ASP A CA 1
ATOM 1457 C C . ASP A 1 183 ? -1.094 12.007 17.216 1.00 98.12 183 ASP A C 1
ATOM 1459 O O . ASP A 1 183 ? -1.834 12.856 16.723 1.00 98.12 183 ASP A O 1
ATOM 1463 N N . CYS A 1 184 ? -1.418 10.716 17.243 1.00 97.50 184 CYS A N 1
ATOM 1464 C CA . CYS A 1 184 ? -2.608 10.161 16.608 1.00 97.50 184 CYS A CA 1
ATOM 1465 C C . CYS A 1 184 ? -3.236 9.001 17.383 1.00 97.50 184 CYS A C 1
ATOM 1467 O O . CYS A 1 184 ? -2.632 8.371 18.250 1.00 97.50 184 CYS A O 1
ATOM 1469 N N . THR A 1 185 ? -4.452 8.663 16.978 1.00 96.38 185 THR A N 1
ATOM 1470 C CA . THR A 1 185 ? -5.161 7.430 17.308 1.00 96.38 185 THR A CA 1
ATOM 1471 C C . THR A 1 185 ? -5.345 6.592 16.037 1.00 96.38 185 THR A C 1
ATOM 1473 O O . THR A 1 185 ? -5.200 7.112 14.925 1.00 96.38 185 THR A O 1
ATOM 1476 N N . PRO A 1 186 ? -5.708 5.302 16.161 1.00 92.44 186 PRO A N 1
ATOM 1477 C CA . PRO A 1 186 ? -6.087 4.487 15.006 1.00 92.44 186 PRO A CA 1
ATOM 1478 C C . PRO A 1 186 ? -7.220 5.092 14.154 1.00 92.44 186 PRO A C 1
ATOM 1480 O O . PRO A 1 186 ? -7.289 4.819 12.959 1.00 92.44 186 PRO A O 1
ATOM 1483 N N . ASP A 1 187 ? -8.069 5.945 14.738 1.00 92.31 187 ASP A N 1
ATOM 1484 C CA . ASP A 1 187 ? -9.226 6.528 14.051 1.00 92.31 187 ASP A CA 1
ATOM 1485 C C . ASP A 1 187 ? -8.913 7.810 13.267 1.00 92.31 187 ASP A C 1
ATOM 1487 O O . ASP A 1 187 ? -9.572 8.057 12.255 1.00 92.31 187 ASP A O 1
ATOM 1491 N N . ASN A 1 188 ? -7.929 8.610 13.708 1.00 95.25 188 ASN A N 1
ATOM 1492 C CA . ASN A 1 188 ? -7.671 9.955 13.168 1.00 95.25 188 ASN A CA 1
ATOM 1493 C C . ASN A 1 188 ? -6.328 10.117 12.432 1.00 95.25 188 ASN A C 1
ATOM 1495 O O . ASN A 1 188 ? -6.063 11.174 11.861 1.00 95.25 188 ASN A O 1
ATOM 1499 N N . TRP A 1 189 ? -5.456 9.104 12.428 1.00 97.62 189 TRP A N 1
ATOM 1500 C CA . TRP A 1 189 ? -4.105 9.253 11.873 1.00 97.62 189 TRP A CA 1
ATOM 1501 C C . TRP A 1 189 ? -4.092 9.622 10.378 1.00 97.62 189 TRP A C 1
ATOM 1503 O O . TRP A 1 189 ? -3.199 10.340 9.926 1.00 97.62 189 TRP A O 1
ATOM 1513 N N . LEU A 1 190 ? -5.101 9.183 9.616 1.00 97.50 190 LEU A N 1
ATOM 1514 C CA . LEU A 1 190 ? -5.270 9.524 8.199 1.00 97.50 190 LEU A CA 1
ATOM 1515 C C . LEU A 1 190 ? -5.558 11.018 8.000 1.00 97.50 190 LEU A C 1
ATOM 1517 O O . LEU A 1 190 ? -5.009 11.641 7.090 1.00 97.50 190 LEU A O 1
ATOM 1521 N N . GLU A 1 191 ? -6.356 11.618 8.884 1.00 95.94 191 GLU A N 1
ATOM 1522 C CA . GLU A 1 191 ? -6.647 13.058 8.877 1.00 95.94 191 GLU A CA 1
ATOM 1523 C C . GLU A 1 191 ? -5.391 13.876 9.193 1.00 95.94 191 GLU A C 1
ATOM 1525 O O . GLU A 1 191 ? -5.203 14.963 8.658 1.00 95.94 191 GLU A O 1
ATOM 1530 N N . ILE A 1 192 ? -4.492 13.328 10.014 1.00 97.12 192 ILE A N 1
ATOM 1531 C CA . ILE A 1 192 ? -3.208 13.952 10.354 1.00 97.12 192 ILE A CA 1
ATOM 1532 C C . ILE A 1 192 ? -2.211 13.831 9.197 1.00 97.12 192 ILE A C 1
ATOM 1534 O O . ILE A 1 192 ? -1.483 14.782 8.920 1.00 97.12 192 ILE A O 1
ATOM 1538 N N . ALA A 1 193 ? -2.174 12.692 8.498 1.00 97.75 193 ALA A N 1
ATOM 1539 C CA . ALA A 1 193 ? -1.301 12.489 7.339 1.00 97.75 193 ALA A CA 1
ATOM 1540 C C . ALA A 1 193 ? -1.727 13.332 6.121 1.00 97.75 193 ALA A C 1
ATOM 1542 O O . ALA A 1 193 ? -0.879 13.829 5.375 1.00 97.75 193 ALA A O 1
ATOM 1543 N N . THR A 1 194 ? -3.036 13.520 5.929 1.00 97.06 194 THR A N 1
ATOM 1544 C CA . THR A 1 194 ? -3.628 14.142 4.734 1.00 97.06 194 THR A CA 1
ATOM 1545 C C . THR A 1 194 ? -3.064 15.537 4.406 1.00 97.06 194 THR A C 1
ATOM 1547 O O . THR A 1 194 ? -2.620 15.726 3.270 1.00 97.06 194 THR A O 1
ATOM 1550 N N . PRO A 1 195 ? -2.960 16.496 5.351 1.00 96.00 195 PRO A N 1
ATOM 1551 C CA . PRO A 1 195 ? -2.365 17.806 5.084 1.00 96.00 195 PRO A CA 1
ATOM 1552 C C . PRO A 1 195 ? -0.925 17.749 4.563 1.00 96.00 195 PRO A C 1
ATOM 1554 O O . PRO A 1 195 ? -0.514 18.611 3.789 1.00 96.00 195 PRO A O 1
ATOM 1557 N N . PHE A 1 196 ? -0.136 16.742 4.954 1.00 95.31 196 PHE A N 1
ATOM 1558 C CA . PHE A 1 196 ? 1.239 16.585 4.468 1.00 95.31 196 PHE A CA 1
ATOM 1559 C C . PHE A 1 196 ? 1.278 16.077 3.026 1.00 95.31 196 PHE A C 1
ATOM 1561 O O . PHE A 1 196 ? 2.120 16.527 2.245 1.00 95.31 196 PHE A O 1
ATOM 1568 N N . ILE A 1 197 ? 0.353 15.185 2.664 1.00 95.94 197 ILE A N 1
ATOM 1569 C CA . ILE A 1 197 ? 0.173 14.711 1.287 1.00 95.94 197 ILE A CA 1
ATOM 1570 C C . ILE A 1 197 ? -0.285 15.877 0.403 1.00 95.94 197 ILE A C 1
ATOM 1572 O O . ILE A 1 197 ? 0.369 16.171 -0.598 1.00 95.94 197 ILE A O 1
ATOM 1576 N N . GLN A 1 198 ? -1.321 16.614 0.821 1.00 95.06 198 GLN A N 1
ATOM 1577 C CA . GLN A 1 198 ? -1.830 17.796 0.112 1.00 95.06 198 GLN A CA 1
ATOM 1578 C C . GLN A 1 198 ? -0.738 18.846 -0.091 1.00 95.06 198 GLN A C 1
ATOM 1580 O O . GLN A 1 198 ? -0.459 19.239 -1.221 1.00 95.06 198 GLN A O 1
ATOM 1585 N N . LYS A 1 199 ? -0.033 19.220 0.984 1.00 93.00 199 LYS A N 1
ATOM 1586 C CA . LYS A 1 199 ? 1.067 20.187 0.917 1.00 93.00 199 LYS A CA 1
ATOM 1587 C C . LYS A 1 199 ? 2.170 19.744 -0.038 1.00 93.00 199 LYS A C 1
ATOM 1589 O O . LYS A 1 199 ? 2.813 20.589 -0.650 1.00 93.00 199 LYS A O 1
ATOM 1594 N N . ARG A 1 200 ? 2.440 18.439 -0.155 1.00 91.06 200 ARG A N 1
ATOM 1595 C CA . ARG A 1 200 ? 3.412 17.923 -1.127 1.00 91.06 200 ARG A CA 1
ATOM 1596 C C . ARG A 1 200 ? 2.882 18.059 -2.552 1.00 91.06 200 ARG A C 1
ATOM 1598 O O . ARG A 1 200 ? 3.628 18.538 -3.395 1.00 91.06 200 ARG A O 1
ATOM 1605 N N . MET A 1 201 ? 1.618 17.723 -2.810 1.00 92.12 201 MET A N 1
ATOM 1606 C CA . MET A 1 201 ? 0.986 17.898 -4.127 1.00 92.12 201 MET A CA 1
ATOM 1607 C C . MET A 1 201 ? 0.967 19.372 -4.570 1.00 92.12 201 MET A C 1
ATOM 1609 O O . MET A 1 201 ? 1.293 19.673 -5.715 1.00 92.12 201 MET A O 1
ATOM 1613 N N . GLU A 1 202 ? 0.684 20.300 -3.652 1.00 91.31 202 GLU A N 1
ATOM 1614 C CA . GLU A 1 202 ? 0.626 21.751 -3.903 1.00 91.31 202 GLU A CA 1
ATOM 1615 C C . GLU A 1 202 ? 1.965 22.384 -4.316 1.00 91.31 202 GLU A C 1
ATOM 1617 O O . GLU A 1 202 ? 1.975 23.463 -4.910 1.00 91.31 202 GLU A O 1
ATOM 1622 N N . LYS A 1 203 ? 3.105 21.746 -4.013 1.00 88.06 203 LYS A N 1
ATOM 1623 C CA . LYS A 1 203 ? 4.429 22.259 -4.413 1.00 88.06 203 LYS A CA 1
ATOM 1624 C C . LYS A 1 203 ? 4.647 22.216 -5.922 1.00 88.06 203 LYS A C 1
ATOM 1626 O O . LYS A 1 203 ? 5.469 22.973 -6.438 1.00 88.06 203 LYS A O 1
ATOM 1631 N N . TYR A 1 204 ? 3.955 21.322 -6.619 1.00 86.69 204 TYR A N 1
ATOM 1632 C CA . TYR A 1 204 ? 4.138 21.125 -8.047 1.00 86.69 204 TYR A CA 1
ATOM 1633 C C . TYR A 1 204 ? 3.276 22.107 -8.843 1.00 86.69 204 TYR A C 1
ATOM 1635 O O . TYR A 1 204 ? 2.259 22.614 -8.375 1.00 86.69 204 TYR A O 1
ATOM 1643 N N . SER A 1 205 ? 3.687 22.394 -10.081 1.00 79.94 205 SER A N 1
ATOM 1644 C CA . SER A 1 205 ? 2.897 23.239 -10.984 1.00 79.94 205 SER A CA 1
ATOM 1645 C C . SER A 1 205 ? 1.469 22.703 -11.125 1.00 79.94 205 SER A C 1
ATOM 1647 O O . SER A 1 205 ? 1.301 21.491 -11.183 1.00 79.94 205 SER A O 1
ATOM 1649 N N . GLN A 1 206 ? 0.473 23.576 -11.314 1.00 77.19 206 GLN A N 1
ATOM 1650 C CA . GLN A 1 206 ? -0.946 23.192 -11.458 1.00 77.19 206 GLN A CA 1
ATOM 1651 C C . GLN A 1 206 ? -1.238 22.136 -12.546 1.00 77.19 206 GLN A C 1
ATOM 1653 O O . GLN A 1 206 ? -2.312 21.547 -12.548 1.00 77.19 206 GLN A O 1
ATOM 1658 N N . GLY A 1 207 ? -0.314 21.906 -13.485 1.00 81.44 207 GLY A N 1
ATOM 1659 C CA . GLY A 1 207 ? -0.431 20.860 -14.504 1.00 81.44 207 GLY A CA 1
ATOM 1660 C C . GLY A 1 207 ? 0.164 19.502 -14.116 1.00 81.44 207 GLY A C 1
ATOM 1661 O O . GLY A 1 207 ? 0.053 18.561 -14.898 1.00 81.44 207 GLY A O 1
ATOM 1662 N N . GLU A 1 208 ? 0.824 19.385 -12.962 1.00 89.12 208 GLU A N 1
ATOM 1663 C CA . GLU A 1 208 ? 1.308 18.100 -12.469 1.00 89.12 208 GLU A CA 1
ATOM 1664 C C . GLU A 1 208 ? 0.156 17.361 -11.799 1.00 89.12 208 GLU A C 1
ATOM 1666 O O . GLU A 1 208 ? -0.400 17.811 -10.803 1.00 89.12 208 GLU A O 1
ATOM 1671 N N . ILE A 1 209 ? -0.197 16.223 -12.377 1.00 88.19 209 ILE A N 1
ATOM 1672 C CA . ILE A 1 209 ? -1.293 15.368 -11.913 1.00 88.19 209 ILE A CA 1
ATOM 1673 C C . ILE A 1 209 ? -0.821 13.934 -11.675 1.00 88.19 209 ILE A C 1
ATOM 1675 O O . ILE A 1 209 ? -1.623 13.073 -11.332 1.00 88.19 209 ILE A O 1
ATOM 1679 N N . ARG A 1 210 ? 0.469 13.645 -11.899 1.00 91.94 210 ARG A N 1
ATOM 1680 C CA . ARG A 1 210 ? 1.034 12.293 -11.809 1.00 91.94 210 ARG A CA 1
ATOM 1681 C C . ARG A 1 210 ? 1.391 11.979 -10.362 1.00 91.94 210 ARG A C 1
ATOM 1683 O O . ARG A 1 210 ? 2.556 11.833 -9.998 1.00 91.94 210 ARG A O 1
ATOM 1690 N N . PHE A 1 211 ? 0.347 11.890 -9.558 1.00 94.62 211 PHE A N 1
ATOM 1691 C CA . PHE A 1 211 ? 0.382 11.372 -8.205 1.00 94.62 211 PHE A CA 1
ATOM 1692 C C . PHE A 1 211 ? -0.413 10.077 -8.171 1.00 94.62 211 PHE A C 1
ATOM 1694 O O . PHE A 1 211 ? -1.358 9.900 -8.937 1.00 94.62 211 PHE A O 1
ATOM 1701 N N . ASN A 1 212 ? -0.038 9.181 -7.275 1.00 96.44 212 ASN A N 1
ATOM 1702 C CA . ASN A 1 212 ? -0.846 8.018 -6.959 1.00 96.44 212 ASN A CA 1
ATOM 1703 C C . ASN A 1 212 ? -0.757 7.791 -5.452 1.00 96.44 212 ASN A C 1
ATOM 1705 O O . ASN A 1 212 ? 0.317 7.912 -4.860 1.00 96.44 212 ASN A O 1
ATOM 1709 N N . LEU A 1 213 ? -1.902 7.530 -4.835 1.00 97.88 213 LEU A N 1
ATOM 1710 C CA . LEU A 1 213 ? -2.001 7.230 -3.420 1.00 97.88 213 LEU A CA 1
ATOM 1711 C C . LEU A 1 213 ? -2.669 5.873 -3.278 1.00 97.88 213 LEU A C 1
ATOM 1713 O O . LEU A 1 213 ? -3.692 5.604 -3.902 1.00 97.88 213 LEU A O 1
ATOM 1717 N N . MET A 1 214 ? -2.081 5.025 -2.450 1.00 98.31 214 MET A N 1
ATOM 1718 C CA . MET A 1 214 ? -2.608 3.703 -2.173 1.00 98.31 214 MET A CA 1
ATOM 1719 C C . MET A 1 214 ? -2.665 3.452 -0.671 1.00 98.31 214 MET A C 1
ATOM 1721 O O . MET A 1 214 ? -1.763 3.849 0.065 1.00 98.31 214 MET A O 1
ATOM 1725 N N . ALA A 1 215 ? -3.707 2.769 -0.220 1.00 98.31 215 ALA A N 1
ATOM 1726 C CA . ALA A 1 215 ? -3.878 2.306 1.145 1.00 98.31 215 ALA A CA 1
ATOM 1727 C C . ALA A 1 215 ? -3.496 0.828 1.244 1.00 98.31 215 ALA A C 1
ATOM 1729 O O . ALA A 1 215 ? -4.011 -0.001 0.498 1.00 98.31 215 ALA A O 1
ATOM 1730 N N . VAL A 1 216 ? -2.620 0.488 2.186 1.00 98.62 216 VAL A N 1
ATOM 1731 C CA . VAL A 1 216 ? -2.350 -0.902 2.568 1.00 98.62 216 VAL A CA 1
ATOM 1732 C C . VAL A 1 216 ? -3.324 -1.268 3.681 1.00 98.62 216 VAL A C 1
ATOM 1734 O O . VAL A 1 216 ? -3.355 -0.610 4.723 1.00 98.62 216 VAL A O 1
ATOM 1737 N N . ILE A 1 217 ? -4.132 -2.298 3.458 1.00 97.94 217 ILE A N 1
ATOM 1738 C CA . ILE A 1 217 ? -5.263 -2.651 4.320 1.00 97.94 217 ILE A CA 1
ATOM 1739 C C . ILE A 1 217 ? -5.357 -4.163 4.519 1.00 97.94 217 ILE A C 1
ATOM 1741 O O . ILE A 1 217 ? -4.808 -4.944 3.736 1.00 97.94 217 ILE A O 1
ATOM 1745 N N . LYS A 1 218 ? -6.097 -4.584 5.549 1.00 96.94 218 LYS A N 1
ATOM 1746 C CA . LYS A 1 218 ? -6.517 -5.985 5.681 1.00 96.94 218 LYS A CA 1
ATOM 1747 C C . LYS A 1 218 ? -7.373 -6.383 4.476 1.00 96.94 218 LYS A C 1
ATOM 1749 O O . LYS A 1 218 ? -8.112 -5.556 3.939 1.00 96.94 218 LYS A O 1
ATOM 1754 N N . ASN A 1 219 ? -7.287 -7.642 4.051 1.00 97.38 219 ASN A N 1
ATOM 1755 C CA . ASN A 1 219 ? -8.062 -8.130 2.923 1.00 97.38 219 ASN A CA 1
ATOM 1756 C C . ASN A 1 219 ? -9.558 -7.859 3.142 1.00 97.38 219 ASN A C 1
ATOM 1758 O O . ASN A 1 219 ? -10.136 -8.190 4.184 1.00 97.38 219 ASN A O 1
ATOM 1762 N N . ARG A 1 220 ? -10.193 -7.239 2.148 1.00 96.50 220 ARG A N 1
ATOM 1763 C CA . ARG A 1 220 ? -11.598 -6.834 2.209 1.00 96.50 220 ARG A CA 1
ATOM 1764 C C . ARG A 1 220 ? -12.524 -8.034 2.298 1.00 96.50 220 ARG A C 1
ATOM 1766 O O . ARG A 1 220 ? -13.482 -7.975 3.059 1.00 96.50 220 ARG A O 1
ATOM 1773 N N . GLN A 1 221 ? -12.227 -9.128 1.595 1.00 96.88 221 GLN A N 1
ATOM 1774 C CA . GLN A 1 221 ? -13.048 -10.339 1.658 1.00 96.88 221 GLN A CA 1
ATOM 1775 C C . GLN A 1 221 ? -13.032 -10.919 3.069 1.00 96.88 221 GLN A C 1
ATOM 1777 O O . GLN A 1 221 ? -14.096 -11.183 3.618 1.00 96.88 221 GLN A O 1
ATOM 1782 N N . THR A 1 222 ? -11.857 -11.035 3.689 1.00 96.00 222 THR A N 1
ATOM 1783 C CA . THR A 1 222 ? -11.731 -11.522 5.070 1.00 96.00 222 THR A CA 1
ATOM 1784 C C . THR A 1 222 ? -12.441 -10.600 6.057 1.00 96.00 222 THR A C 1
ATOM 1786 O O . THR A 1 222 ? -13.208 -11.059 6.898 1.00 96.00 222 THR A O 1
ATOM 1789 N N . THR A 1 223 ? -12.261 -9.286 5.912 1.00 95.62 223 THR A N 1
ATOM 1790 C CA . THR A 1 223 ? -12.909 -8.284 6.774 1.00 95.62 223 THR A CA 1
ATOM 1791 C C . THR A 1 223 ? -14.439 -8.358 6.673 1.00 95.62 223 THR A C 1
ATOM 1793 O O . THR A 1 223 ? -15.145 -8.318 7.681 1.00 95.62 223 THR A O 1
ATOM 1796 N N . LEU A 1 224 ? -14.973 -8.513 5.458 1.00 96.81 224 LEU A N 1
ATOM 1797 C CA . LEU A 1 224 ? -16.408 -8.667 5.215 1.00 96.81 224 LEU A CA 1
ATOM 1798 C C . LEU A 1 224 ? -16.936 -10.019 5.711 1.00 96.81 224 LEU A C 1
ATOM 1800 O O . LEU A 1 224 ? -18.028 -10.069 6.267 1.00 96.81 224 LEU A O 1
ATOM 1804 N N . GLN A 1 225 ? -16.165 -11.101 5.587 1.00 97.75 225 GLN A N 1
ATOM 1805 C CA . GLN A 1 225 ? -16.522 -12.412 6.140 1.00 97.75 225 GLN A CA 1
ATOM 1806 C C . GLN A 1 225 ? -16.613 -12.376 7.671 1.00 97.75 225 GLN A C 1
ATOM 1808 O O . GLN A 1 225 ? -17.582 -12.872 8.239 1.00 97.75 225 GLN A O 1
ATOM 1813 N N . GLU A 1 226 ? -15.665 -11.730 8.354 1.00 96.31 226 GLU A N 1
ATOM 1814 C CA . GLU A 1 226 ? -15.717 -11.522 9.810 1.00 96.31 226 GLU A CA 1
ATOM 1815 C C . GLU A 1 226 ? -16.934 -10.675 10.228 1.00 96.31 226 GLU A C 1
ATOM 1817 O O . GLU A 1 226 ? -17.605 -10.980 11.225 1.00 96.31 226 GLU A O 1
ATOM 1822 N N . LYS A 1 227 ? -17.267 -9.642 9.437 1.00 96.25 227 LYS A N 1
ATOM 1823 C CA . LYS A 1 227 ? -18.487 -8.839 9.619 1.00 96.25 227 LYS A CA 1
ATOM 1824 C C . LYS A 1 227 ? -19.742 -9.705 9.470 1.00 96.25 227 LYS A C 1
ATOM 1826 O O . LYS A 1 227 ? -20.615 -9.637 10.333 1.00 96.25 227 LYS A O 1
ATOM 1831 N N . ILE A 1 228 ? -19.818 -10.546 8.437 1.00 98.25 228 ILE A N 1
ATOM 1832 C CA . ILE A 1 228 ? -20.943 -11.466 8.209 1.00 98.25 228 ILE A CA 1
ATOM 1833 C C . ILE A 1 228 ? -21.096 -12.433 9.382 1.00 98.25 228 ILE A C 1
ATOM 1835 O O . ILE A 1 228 ? -22.190 -12.524 9.925 1.00 98.25 228 ILE A O 1
ATOM 1839 N N . LEU A 1 229 ? -20.021 -13.070 9.856 1.00 98.31 229 LEU A N 1
ATOM 1840 C CA . LEU A 1 229 ? -20.083 -13.978 11.011 1.00 98.31 229 LEU A CA 1
ATOM 1841 C C . LEU A 1 229 ? -20.635 -13.283 12.269 1.00 98.31 229 LEU A C 1
ATOM 1843 O O . LEU A 1 229 ? -21.415 -13.859 13.032 1.00 98.31 229 LEU A O 1
ATOM 1847 N N . THR A 1 230 ? -20.261 -12.019 12.480 1.00 98.12 230 THR A N 1
ATOM 1848 C CA . THR A 1 230 ? -20.775 -11.206 13.591 1.00 98.12 230 THR A CA 1
ATOM 1849 C C . THR A 1 230 ? -22.266 -10.896 13.423 1.00 98.12 230 THR A C 1
ATOM 1851 O O . THR A 1 230 ? -23.035 -10.986 14.385 1.00 98.12 230 THR A O 1
ATOM 1854 N N . LEU A 1 231 ? -22.691 -10.556 12.204 1.00 98.12 231 LEU A N 1
ATOM 1855 C CA . LEU A 1 231 ? -24.089 -10.289 11.869 1.00 98.12 231 LEU A CA 1
ATOM 1856 C C . LEU A 1 231 ? -24.956 -11.551 11.967 1.00 98.12 231 LEU A C 1
ATOM 1858 O O . LEU A 1 231 ? -26.042 -11.491 12.535 1.00 98.12 231 LEU A O 1
ATOM 1862 N N . GLU A 1 232 ? -24.471 -12.700 11.501 1.00 98.00 232 GLU A N 1
ATOM 1863 C CA . GLU A 1 232 ? -25.150 -13.994 11.614 1.00 98.00 232 GLU A CA 1
ATOM 1864 C C . GLU A 1 232 ? -25.361 -14.389 13.076 1.00 98.00 232 GLU A C 1
ATOM 1866 O O . GLU A 1 232 ? -26.454 -14.806 13.457 1.00 98.00 232 GLU A O 1
ATOM 1871 N N . LYS A 1 233 ? -24.355 -14.180 13.933 1.00 98.19 233 LYS A N 1
ATOM 1872 C CA . LYS A 1 233 ? -24.512 -14.385 15.376 1.00 98.19 233 LYS A CA 1
ATOM 1873 C C . LYS A 1 233 ? -25.602 -13.478 15.955 1.00 98.19 233 LYS A C 1
ATOM 1875 O O . LYS A 1 233 ? -26.490 -13.960 16.653 1.00 98.19 233 LYS A O 1
ATOM 1880 N N . LYS A 1 234 ? -25.576 -12.183 15.620 1.00 97.38 234 LYS A N 1
ATOM 1881 C CA . LYS A 1 234 ? -26.597 -11.217 16.055 1.00 97.38 234 LYS A CA 1
ATOM 1882 C C . LYS A 1 234 ? -27.996 -11.609 15.566 1.00 97.38 234 LYS A C 1
ATOM 1884 O O . LYS A 1 234 ? -28.956 -11.479 16.319 1.00 97.38 234 LYS A O 1
ATOM 1889 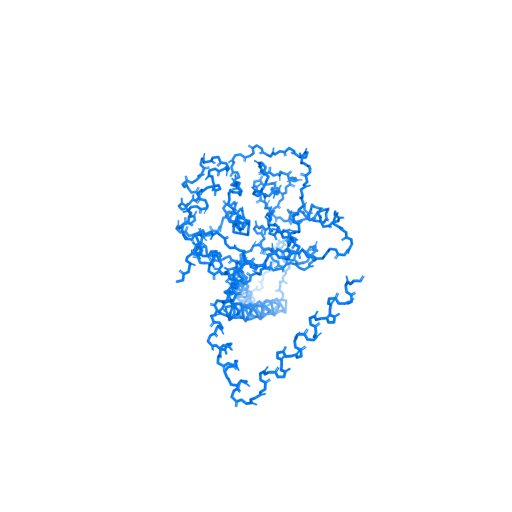N N . LYS A 1 235 ? -28.117 -12.092 14.328 1.00 96.94 235 LYS A N 1
ATOM 1890 C CA . LYS A 1 235 ? -29.371 -12.597 13.759 1.00 96.94 235 LYS A CA 1
ATOM 1891 C C . LYS A 1 235 ? -29.902 -13.783 14.560 1.00 96.94 235 LYS A C 1
ATOM 1893 O O . LYS A 1 235 ? -31.050 -13.738 14.990 1.00 96.94 235 LYS A O 1
ATOM 1898 N N . ASN A 1 236 ? -29.063 -14.784 14.819 1.00 97.31 236 ASN A N 1
ATOM 1899 C CA . ASN A 1 236 ? -29.448 -15.963 15.597 1.00 97.31 236 ASN A CA 1
ATOM 1900 C C . ASN A 1 236 ? -29.927 -15.572 17.007 1.00 97.31 236 ASN A C 1
ATOM 1902 O O . ASN A 1 236 ? -30.960 -16.057 17.464 1.00 97.31 236 ASN A O 1
ATOM 1906 N N . ASP A 1 237 ? -29.235 -14.640 17.672 1.00 96.81 237 ASP A N 1
ATOM 1907 C CA . ASP A 1 237 ? -29.633 -14.140 18.996 1.00 96.81 237 ASP A CA 1
ATOM 1908 C C . ASP A 1 237 ? -31.013 -13.450 18.968 1.00 96.81 237 ASP A C 1
ATOM 1910 O O . ASP A 1 237 ? -31.800 -13.569 19.912 1.00 96.81 237 ASP A O 1
ATOM 1914 N N . LEU A 1 238 ? -31.332 -12.723 17.891 1.00 95.25 238 LEU A N 1
ATOM 1915 C CA . LEU A 1 238 ? -32.640 -12.086 17.699 1.00 95.25 238 LEU A CA 1
ATOM 1916 C C . LEU A 1 238 ? -33.745 -13.108 17.392 1.00 95.25 238 LEU A C 1
ATOM 1918 O O . LEU A 1 238 ? -34.858 -12.975 17.903 1.00 95.25 238 LEU A O 1
ATOM 1922 N N . GLU A 1 239 ? -33.447 -14.134 16.596 1.00 94.81 239 GLU A N 1
ATOM 1923 C CA . GLU A 1 239 ? -34.382 -15.213 16.260 1.00 94.81 239 GLU A CA 1
ATOM 1924 C C . GLU A 1 239 ? -34.736 -16.065 17.486 1.00 94.81 239 GLU A C 1
ATOM 1926 O O . GLU A 1 239 ? -35.909 -16.396 17.684 1.00 94.81 239 GLU A O 1
ATOM 1931 N N . ILE A 1 240 ? -33.762 -16.347 18.361 1.00 94.44 240 ILE A N 1
ATOM 1932 C CA . ILE A 1 240 ? -34.003 -17.023 19.644 1.00 94.44 240 ILE A CA 1
ATOM 1933 C C . ILE A 1 240 ? -34.977 -16.199 20.492 1.00 94.44 240 ILE A C 1
ATOM 1935 O O . ILE A 1 240 ? -36.028 -16.717 20.876 1.00 94.44 240 ILE A O 1
ATOM 1939 N N . LYS A 1 241 ? -34.714 -14.899 20.690 1.00 93.56 241 LYS A N 1
ATOM 1940 C CA . LYS A 1 241 ? -35.618 -13.997 21.433 1.00 93.56 241 LYS A CA 1
ATOM 1941 C C . LYS A 1 241 ? -37.027 -13.954 20.835 1.00 93.56 241 LYS A C 1
ATOM 1943 O O . LYS A 1 241 ? -38.018 -13.927 21.563 1.00 93.56 241 LYS A O 1
ATOM 1948 N N . LEU A 1 242 ? -37.143 -13.975 19.506 1.00 92.50 242 LEU A N 1
ATOM 1949 C CA . LEU A 1 242 ? -38.439 -13.989 18.827 1.00 92.50 242 LEU A CA 1
ATOM 1950 C C . LEU A 1 242 ? -39.190 -15.312 19.059 1.00 92.50 242 LEU A C 1
ATOM 1952 O O . LEU A 1 242 ? -40.406 -15.308 19.268 1.00 92.50 242 LEU A O 1
ATOM 1956 N N . SER A 1 243 ? -38.477 -16.440 19.061 1.00 91.44 243 SER A N 1
ATOM 1957 C CA . SER A 1 243 ? -39.046 -17.762 19.348 1.00 91.44 243 SER A CA 1
ATOM 1958 C C . SER A 1 243 ? -39.536 -17.894 20.799 1.00 91.44 243 SER A C 1
ATOM 1960 O O . SER A 1 243 ? -40.609 -18.460 21.038 1.00 91.44 243 SER A O 1
ATOM 1962 N N . GLU A 1 244 ? -38.823 -17.292 21.755 1.00 90.94 244 GLU A N 1
ATOM 1963 C CA . GLU A 1 244 ? -39.211 -17.223 23.169 1.00 90.94 244 GLU A CA 1
ATOM 1964 C C . GLU A 1 244 ? -40.515 -16.430 23.347 1.00 90.94 244 GLU A C 1
ATOM 1966 O O . GLU A 1 244 ? -41.434 -16.887 24.029 1.00 90.94 244 GLU A O 1
ATOM 1971 N N . LEU A 1 245 ? -40.667 -15.302 22.639 1.00 87.25 245 LEU A N 1
ATOM 1972 C CA . LEU A 1 245 ? -41.914 -14.523 22.624 1.00 87.25 245 LEU A CA 1
ATOM 1973 C C . LEU A 1 245 ? -43.079 -15.240 21.914 1.00 87.25 245 LEU A C 1
ATOM 1975 O O . LEU A 1 245 ? -44.249 -14.943 22.176 1.00 87.25 245 LEU A O 1
ATOM 1979 N N . ASN A 1 246 ? -42.801 -16.154 20.980 1.00 84.25 246 ASN A N 1
ATOM 1980 C CA . ASN A 1 246 ? -43.828 -16.952 20.299 1.00 84.25 246 ASN A CA 1
ATOM 1981 C C . ASN A 1 246 ? -44.314 -18.139 21.131 1.00 84.25 246 ASN A C 1
ATOM 1983 O O . ASN A 1 246 ? -45.483 -18.501 21.024 1.00 84.25 246 ASN A O 1
ATOM 1987 N N . SER A 1 247 ? -43.457 -18.700 21.983 1.00 82.56 247 SER A N 1
ATOM 1988 C CA . SER A 1 247 ? -43.771 -19.891 22.782 1.00 82.56 247 SER A CA 1
ATOM 1989 C C . SER A 1 247 ? -44.660 -19.613 24.002 1.00 82.56 247 SER A C 1
ATOM 1991 O O . SER A 1 247 ? -45.073 -20.551 24.673 1.00 8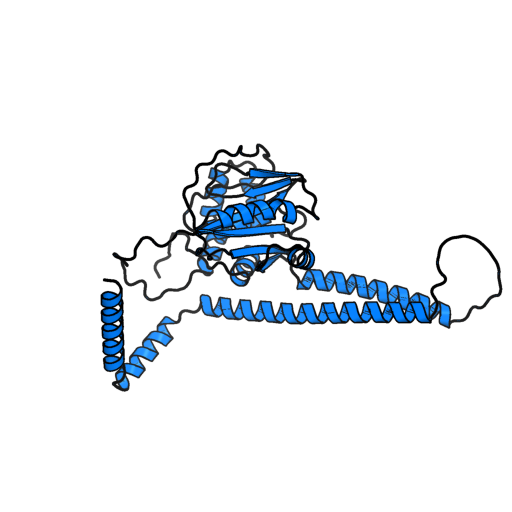2.56 247 SER A O 1
ATOM 1993 N N . GLY A 1 248 ? -45.016 -18.351 24.270 1.00 62.28 248 GLY A N 1
ATOM 1994 C CA . GLY A 1 248 ? -46.208 -18.018 25.051 1.00 62.28 248 GLY A CA 1
ATOM 1995 C C . GLY A 1 248 ? -46.271 -18.597 26.468 1.00 62.28 248 GLY A C 1
ATOM 1996 O O . GLY A 1 248 ? -47.335 -19.053 26.876 1.00 62.28 248 GLY A O 1
ATOM 1997 N N . SER A 1 249 ? -45.202 -18.506 27.262 1.00 49.50 249 SER A N 1
ATOM 1998 C CA . SER A 1 249 ? -45.350 -18.505 28.728 1.00 49.50 249 SER A CA 1
ATOM 1999 C C . SER A 1 249 ? -45.802 -17.115 29.181 1.00 49.50 249 SER A C 1
ATOM 2001 O O . SER A 1 249 ? -45.065 -16.375 29.827 1.00 49.50 249 SER A O 1
ATOM 2003 N N . GLY A 1 250 ? -47.024 -16.742 28.797 1.00 38.81 250 GLY A N 1
ATOM 2004 C CA . GLY A 1 250 ? -47.739 -15.590 29.342 1.00 38.81 250 GLY A CA 1
ATOM 2005 C C . GLY A 1 250 ? -48.206 -15.902 30.760 1.00 38.81 250 GLY A C 1
ATOM 2006 O O . GLY A 1 250 ? -49.388 -16.125 30.990 1.00 38.81 250 GLY A O 1
ATOM 2007 N N . GLY A 1 251 ? -47.262 -16.002 31.694 1.00 36.34 251 GLY A N 1
ATOM 2008 C CA . GLY A 1 251 ? -47.559 -15.935 33.114 1.00 36.34 251 GLY A CA 1
ATOM 2009 C C . GLY A 1 251 ? -47.704 -14.471 33.491 1.00 36.34 251 GLY A C 1
ATOM 2010 O O . GLY A 1 251 ? -46.716 -13.740 33.481 1.00 36.34 251 GLY A O 1
ATOM 2011 N N . ASP A 1 252 ? -48.928 -14.053 33.806 1.00 36.84 252 ASP A N 1
ATOM 2012 C CA . ASP A 1 252 ? -49.190 -12.852 34.594 1.00 36.84 252 ASP A CA 1
ATOM 2013 C C . ASP A 1 252 ? -48.183 -12.779 35.745 1.00 36.84 252 ASP A C 1
ATOM 2015 O O . ASP A 1 252 ? -48.195 -13.673 36.584 1.00 36.84 252 ASP A O 1
ATOM 2019 N N . ASN A 1 253 ? -47.300 -11.776 35.764 1.00 34.12 253 ASN A N 1
ATOM 2020 C CA . ASN A 1 253 ? -46.637 -11.211 36.949 1.00 34.12 253 ASN A CA 1
ATOM 2021 C C . ASN A 1 253 ? -45.765 -10.032 36.487 1.00 34.12 253 ASN A C 1
ATOM 2023 O O . ASN A 1 253 ? -44.818 -10.200 35.731 1.00 34.12 253 ASN A O 1
ATOM 2027 N N . LYS A 1 254 ? -46.233 -8.809 36.745 1.00 30.55 254 LYS A N 1
ATOM 2028 C CA . LYS A 1 254 ? -45.792 -7.949 37.857 1.00 30.55 254 LYS A CA 1
ATOM 2029 C C . LYS A 1 254 ? -44.446 -7.277 37.596 1.00 30.55 254 LYS A C 1
ATOM 2031 O O . LYS A 1 254 ? -43.419 -7.931 37.502 1.00 30.55 254 LYS A O 1
ATOM 2036 N N . GLU A 1 255 ? -44.543 -5.951 37.491 1.00 30.12 255 GLU A N 1
ATOM 2037 C CA . GLU A 1 255 ? -43.738 -4.986 38.244 1.00 30.12 255 GLU A CA 1
ATOM 2038 C C . GLU A 1 255 ? -42.335 -5.465 38.623 1.00 30.12 255 GLU A C 1
ATOM 2040 O O . GLU A 1 255 ? -42.184 -6.269 39.533 1.00 30.12 255 GLU A O 1
ATOM 2045 N N . GLU A 1 256 ? -41.311 -4.905 37.983 1.00 30.61 256 GLU A N 1
ATOM 2046 C CA . GLU A 1 256 ? -40.315 -4.061 38.652 1.00 30.61 256 GLU A CA 1
ATOM 2047 C C . GLU A 1 256 ? -39.101 -3.817 37.747 1.00 30.61 256 GLU A C 1
ATOM 2049 O O . GLU A 1 256 ? -38.631 -4.688 37.025 1.00 30.61 256 GLU A O 1
ATOM 2054 N N . SER A 1 257 ? -38.555 -2.611 37.898 1.00 33.41 257 SER A N 1
ATOM 2055 C CA . SER A 1 257 ? -37.149 -2.279 37.672 1.00 33.41 257 SER A CA 1
ATOM 2056 C C . SER A 1 257 ? -36.646 -2.170 36.225 1.00 33.41 257 SER A C 1
ATOM 2058 O O . SER A 1 257 ? -36.209 -3.122 35.594 1.00 33.41 257 SER A O 1
ATOM 2060 N N . GLY A 1 258 ? -36.614 -0.918 35.757 1.00 32.88 258 GLY A N 1
ATOM 2061 C CA . GLY A 1 258 ? -35.396 -0.312 35.215 1.00 32.88 258 GLY A CA 1
ATOM 2062 C C . GLY A 1 258 ? -34.718 -0.984 34.018 1.00 32.88 258 GLY A C 1
ATOM 2063 O O . GLY A 1 258 ? -33.864 -1.846 34.180 1.00 32.88 258 GLY A O 1
ATOM 2064 N N . GLY A 1 259 ? -34.935 -0.413 32.832 1.00 38.84 259 GLY A N 1
ATOM 2065 C CA . GLY A 1 259 ? -33.874 -0.354 31.824 1.00 38.84 259 GLY A CA 1
ATOM 2066 C C . GLY A 1 259 ? -33.799 -1.509 30.828 1.00 38.84 259 GLY A C 1
ATOM 2067 O O . GLY A 1 259 ? -32.741 -2.092 30.649 1.00 38.84 259 GLY A O 1
ATOM 2068 N N . ALA A 1 260 ? -34.880 -1.772 30.103 1.00 44.81 260 ALA A N 1
ATOM 2069 C CA . ALA A 1 260 ? -34.816 -2.215 28.711 1.00 44.81 260 ALA A CA 1
ATOM 2070 C C . ALA A 1 260 ? -36.184 -1.940 28.087 1.00 44.81 260 ALA A C 1
ATOM 2072 O O . ALA A 1 260 ? -37.205 -2.352 28.635 1.00 44.81 260 ALA A O 1
ATOM 2073 N N . THR A 1 261 ? -36.229 -1.212 26.974 1.00 44.50 261 THR A N 1
ATOM 2074 C CA . THR A 1 261 ? -37.437 -1.125 26.149 1.00 44.50 261 THR A CA 1
ATOM 2075 C C . THR A 1 261 ? -37.900 -2.552 25.835 1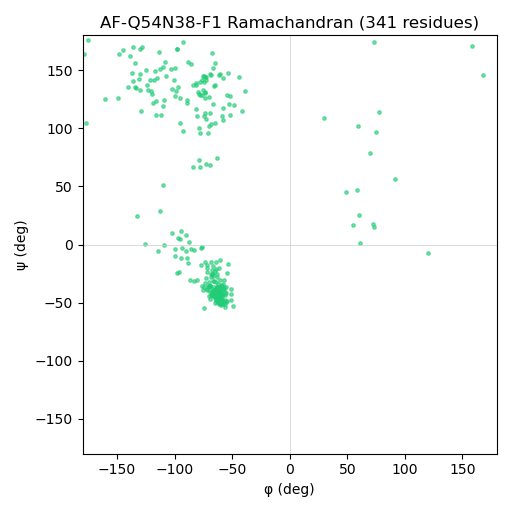.00 44.50 261 THR A C 1
ATOM 2077 O O . THR A 1 261 ? -37.109 -3.313 25.266 1.00 44.50 261 THR A O 1
ATOM 2080 N N . PRO A 1 262 ? -39.134 -2.954 26.203 1.00 51.78 262 PRO A N 1
ATOM 2081 C CA . PRO A 1 262 ? -39.676 -4.239 25.789 1.00 51.78 262 PRO A CA 1
ATOM 2082 C C . PRO A 1 262 ? -39.673 -4.259 24.263 1.00 51.78 262 PRO A C 1
ATOM 2084 O O . PRO A 1 262 ? -40.419 -3.521 23.626 1.00 51.78 262 PRO A O 1
ATOM 2087 N N . THR A 1 263 ? -38.759 -5.027 23.680 1.00 72.31 263 THR A N 1
ATOM 2088 C CA . THR A 1 263 ? -38.634 -5.134 22.229 1.00 72.31 263 THR A CA 1
ATOM 2089 C C . THR A 1 263 ? -39.810 -5.972 21.751 1.00 72.31 263 THR A C 1
ATOM 2091 O O . THR A 1 263 ? -39.924 -7.144 22.115 1.00 72.31 263 THR A O 1
ATOM 2094 N N . THR A 1 264 ? -40.733 -5.365 21.010 1.00 87.94 264 THR A N 1
ATOM 2095 C CA . THR A 1 264 ? -41.922 -6.065 20.519 1.00 87.94 264 THR A CA 1
ATOM 2096 C C . THR A 1 264 ? -41.534 -7.125 19.481 1.00 87.94 264 THR A C 1
ATOM 2098 O O . THR A 1 264 ? -40.428 -7.121 18.935 1.00 87.94 264 THR A O 1
ATOM 2101 N N . LYS A 1 265 ? -42.453 -8.051 19.167 1.00 88.62 265 LYS A N 1
ATOM 2102 C CA . LYS A 1 265 ? -42.246 -9.005 18.059 1.00 88.62 265 LYS A CA 1
ATOM 2103 C C . LYS A 1 265 ? -41.984 -8.281 16.734 1.00 88.62 265 LYS A C 1
ATOM 2105 O O . LYS A 1 265 ? -41.175 -8.747 15.936 1.00 88.62 265 LYS A O 1
ATOM 2110 N N . GLU A 1 266 ? -42.654 -7.149 16.524 1.00 90.62 266 GLU A N 1
ATOM 2111 C CA . GLU A 1 266 ? -42.481 -6.293 15.349 1.00 90.62 266 GLU A CA 1
ATOM 2112 C C . GLU A 1 266 ? -41.078 -5.672 15.319 1.00 90.62 266 GLU A C 1
ATOM 2114 O O . GLU A 1 266 ? -40.413 -5.747 14.287 1.00 90.62 266 GLU A O 1
ATOM 2119 N N . ASP A 1 267 ? -40.581 -5.175 16.458 1.00 92.56 267 ASP A N 1
ATOM 2120 C CA . ASP A 1 267 ? -39.224 -4.624 16.576 1.00 92.56 267 ASP A CA 1
ATOM 2121 C C . ASP A 1 267 ? -38.143 -5.683 16.315 1.00 92.56 267 ASP A C 1
ATOM 2123 O O . ASP A 1 267 ? -37.174 -5.423 15.600 1.00 92.56 267 ASP A O 1
ATOM 2127 N N . LEU A 1 268 ? -38.299 -6.898 16.860 1.00 93.38 268 LEU A N 1
ATOM 2128 C CA . LEU A 1 268 ? -37.368 -8.005 16.603 1.00 93.38 268 LEU A CA 1
ATOM 2129 C C . LEU A 1 268 ? -37.347 -8.380 15.121 1.00 93.38 268 LEU A C 1
ATOM 2131 O O . LEU A 1 268 ? -36.272 -8.521 14.542 1.00 93.38 268 LEU A O 1
ATOM 2135 N N . ASN A 1 269 ? -38.520 -8.508 14.498 1.00 93.88 269 ASN A N 1
ATOM 2136 C CA . ASN A 1 269 ? -38.622 -8.827 13.078 1.00 93.88 269 ASN A CA 1
ATOM 2137 C C . ASN A 1 269 ? -38.017 -7.715 12.204 1.00 93.88 269 ASN A C 1
ATOM 2139 O O . ASN A 1 269 ? -37.317 -8.001 11.235 1.00 93.88 269 ASN A O 1
ATOM 2143 N N . PHE A 1 270 ? -38.227 -6.447 12.570 1.00 94.75 270 PHE A N 1
ATOM 2144 C CA . PHE A 1 270 ? -37.586 -5.310 11.913 1.00 94.75 270 PHE A CA 1
ATOM 2145 C C . PHE A 1 270 ? -36.057 -5.377 12.026 1.00 94.75 270 PHE A C 1
ATOM 2147 O O . PHE A 1 270 ? -35.366 -5.264 11.017 1.00 94.75 270 PHE A O 1
ATOM 2154 N N . MET A 1 271 ? -35.514 -5.635 13.219 1.00 95.69 271 MET A N 1
ATOM 2155 C CA . MET A 1 271 ? -34.066 -5.768 13.411 1.00 95.69 271 MET A CA 1
ATOM 2156 C C . MET A 1 271 ? -33.469 -6.956 12.650 1.00 95.69 271 MET A C 1
ATOM 2158 O O . MET A 1 271 ? -32.383 -6.821 12.093 1.00 95.69 271 MET A O 1
ATOM 2162 N N . ILE A 1 272 ? -34.163 -8.097 12.594 1.00 96.25 272 ILE A N 1
ATOM 2163 C CA . ILE A 1 272 ? -33.737 -9.254 11.789 1.00 96.25 272 ILE A CA 1
ATOM 2164 C C . ILE A 1 272 ? -33.670 -8.871 10.306 1.00 96.25 272 ILE A C 1
ATOM 2166 O O . ILE A 1 272 ? -32.695 -9.206 9.639 1.00 96.25 272 ILE A O 1
ATOM 2170 N N . ASN A 1 273 ? -34.656 -8.126 9.796 1.00 96.50 273 ASN A N 1
ATOM 2171 C CA . ASN A 1 273 ? -34.642 -7.646 8.412 1.00 96.50 273 ASN A CA 1
ATOM 2172 C C . ASN A 1 273 ? -33.478 -6.687 8.135 1.00 96.50 273 ASN A C 1
ATOM 2174 O O . ASN A 1 273 ? -32.829 -6.823 7.104 1.00 96.50 273 ASN A O 1
ATOM 2178 N N . VAL A 1 274 ? -33.173 -5.767 9.056 1.00 97.31 274 VAL A N 1
ATOM 2179 C CA . VAL A 1 274 ? -31.995 -4.887 8.938 1.00 97.31 274 VAL A CA 1
ATOM 2180 C C . VAL A 1 274 ? -30.710 -5.714 8.869 1.00 97.31 274 VAL A C 1
ATOM 2182 O O . VAL A 1 274 ? -29.915 -5.529 7.958 1.00 97.31 274 VAL A O 1
ATOM 2185 N N . VAL A 1 275 ? -30.541 -6.688 9.768 1.00 97.62 275 VAL A N 1
ATOM 2186 C CA . VAL A 1 275 ? -29.356 -7.560 9.768 1.00 97.62 275 VAL A CA 1
ATOM 2187 C C . VAL A 1 275 ? -29.267 -8.401 8.488 1.00 97.62 275 VAL A C 1
ATOM 2189 O O . VAL A 1 275 ? -28.174 -8.577 7.959 1.00 97.62 275 VAL A O 1
ATOM 2192 N N . ASN A 1 276 ? -30.389 -8.901 7.960 1.00 97.88 276 ASN A N 1
ATOM 2193 C CA . ASN A 1 276 ? -30.408 -9.617 6.681 1.00 97.88 276 ASN A CA 1
ATOM 2194 C C . ASN A 1 276 ? -29.952 -8.722 5.519 1.00 97.88 276 ASN A C 1
ATOM 2196 O O . ASN A 1 276 ? -29.152 -9.176 4.705 1.00 97.88 276 ASN A O 1
ATOM 2200 N N . ASN A 1 277 ? -30.408 -7.466 5.472 1.00 98.00 277 ASN A N 1
ATOM 2201 C CA . ASN A 1 277 ? -29.975 -6.507 4.454 1.00 98.00 277 ASN A CA 1
ATOM 2202 C C . ASN A 1 277 ? -28.466 -6.224 4.559 1.00 98.00 277 ASN A C 1
ATOM 2204 O O . ASN A 1 277 ? -27.778 -6.245 3.543 1.00 98.00 277 ASN A O 1
ATOM 2208 N N . ASP A 1 278 ? -27.938 -6.040 5.774 1.00 97.75 278 ASP A N 1
ATOM 2209 C CA . ASP A 1 278 ? -26.502 -5.814 6.000 1.00 97.75 278 ASP A CA 1
ATOM 2210 C C . ASP A 1 278 ? -25.649 -7.030 5.574 1.00 97.75 278 ASP A C 1
ATOM 2212 O O . ASP A 1 278 ? -24.537 -6.875 5.062 1.00 97.75 278 ASP A O 1
ATOM 2216 N N . ILE A 1 279 ? -26.152 -8.255 5.787 1.00 98.25 279 ILE A N 1
ATOM 2217 C CA . ILE A 1 279 ? -25.504 -9.497 5.330 1.00 98.25 279 ILE A CA 1
ATOM 2218 C C . ILE A 1 279 ? -25.530 -9.583 3.800 1.00 98.25 279 ILE A C 1
ATOM 2220 O O . ILE A 1 279 ? -24.533 -9.975 3.193 1.00 98.25 279 ILE A O 1
ATOM 2224 N N . GLU A 1 280 ? -26.651 -9.245 3.164 1.00 98.12 280 GLU A N 1
ATOM 2225 C CA . GLU A 1 280 ? -26.770 -9.243 1.703 1.00 98.12 280 GLU A CA 1
ATOM 2226 C C . GLU A 1 280 ? -25.825 -8.213 1.069 1.00 98.12 280 GLU A C 1
ATOM 2228 O O . GLU A 1 280 ? -25.102 -8.542 0.128 1.00 98.12 280 GLU A O 1
ATOM 2233 N N . GLU A 1 281 ? -25.753 -7.002 1.627 1.00 97.44 281 GLU A N 1
ATOM 2234 C CA . GLU A 1 281 ? -24.810 -5.962 1.204 1.00 97.44 281 GLU A CA 1
ATOM 2235 C C . GLU A 1 281 ? -23.359 -6.447 1.316 1.00 97.44 281 GLU A C 1
ATOM 2237 O O . GLU A 1 281 ? -22.609 -6.388 0.340 1.00 97.44 281 GLU A O 1
ATOM 2242 N N . ALA A 1 282 ? -22.979 -7.024 2.461 1.00 97.44 282 ALA A N 1
ATOM 2243 C CA . ALA A 1 282 ? -21.633 -7.553 2.660 1.00 97.44 282 ALA A CA 1
ATOM 2244 C C . ALA A 1 282 ? -21.294 -8.702 1.689 1.00 97.44 282 ALA A C 1
ATOM 2246 O O . ALA A 1 282 ? -20.172 -8.773 1.189 1.00 97.44 282 ALA A O 1
ATOM 2247 N N . ASN A 1 283 ? -22.249 -9.586 1.379 1.00 98.25 283 ASN A N 1
ATOM 2248 C CA . ASN A 1 283 ? -22.057 -10.645 0.382 1.00 98.25 283 ASN A CA 1
ATOM 2249 C C . ASN A 1 283 ? -21.882 -10.082 -1.036 1.00 98.25 283 ASN A C 1
ATOM 2251 O O . ASN A 1 283 ? -21.031 -10.563 -1.788 1.00 98.25 283 ASN A O 1
ATOM 2255 N N . ASN A 1 284 ? -22.650 -9.050 -1.395 1.00 98.12 284 ASN A N 1
ATOM 2256 C CA . ASN A 1 284 ? -22.504 -8.366 -2.677 1.00 98.12 284 ASN A CA 1
ATOM 2257 C C . ASN A 1 284 ? -21.132 -7.682 -2.793 1.00 98.12 284 ASN A C 1
ATOM 2259 O O . ASN A 1 284 ? -20.473 -7.814 -3.825 1.00 98.12 284 ASN A O 1
ATOM 2263 N N . GLU A 1 285 ? -20.657 -7.024 -1.730 1.00 96.69 285 GLU A N 1
ATOM 2264 C CA . GLU A 1 285 ? -19.301 -6.461 -1.683 1.00 96.69 285 GLU A CA 1
ATOM 2265 C C . GLU A 1 285 ? -18.219 -7.541 -1.844 1.00 96.69 285 GLU A C 1
ATOM 2267 O O . GLU A 1 285 ? -17.275 -7.350 -2.611 1.00 96.69 285 GLU A O 1
ATOM 2272 N N . ILE A 1 286 ? -18.359 -8.699 -1.184 1.00 98.12 286 ILE A N 1
ATOM 2273 C CA . ILE A 1 286 ? -17.426 -9.827 -1.353 1.00 98.12 286 ILE A CA 1
ATOM 2274 C C . ILE A 1 286 ? -17.381 -10.281 -2.814 1.00 98.12 286 ILE A C 1
ATOM 2276 O O . ILE A 1 286 ? -16.296 -10.534 -3.339 1.00 98.12 286 ILE A O 1
ATOM 2280 N N . LEU A 1 287 ? -18.532 -10.377 -3.485 1.00 98.12 287 LEU A N 1
ATOM 2281 C CA . LEU A 1 287 ? -18.592 -10.786 -4.889 1.00 98.12 287 LEU A CA 1
ATOM 2282 C C . LEU A 1 287 ? -17.861 -9.789 -5.804 1.00 98.12 287 LEU A C 1
ATOM 2284 O O . LEU A 1 287 ? -17.082 -10.208 -6.666 1.00 98.12 287 LEU A O 1
ATOM 2288 N N . MET A 1 288 ? -18.068 -8.485 -5.594 1.00 97.56 288 MET A N 1
ATOM 2289 C CA . MET A 1 288 ? -17.346 -7.433 -6.324 1.00 97.56 288 MET A CA 1
ATOM 2290 C C . MET A 1 288 ? -15.836 -7.527 -6.083 1.00 97.56 288 MET A C 1
ATOM 2292 O O . MET A 1 288 ? -15.035 -7.409 -7.013 1.00 97.56 288 MET A O 1
ATOM 2296 N N . GLU A 1 289 ? -15.438 -7.810 -4.846 1.00 97.44 289 GLU A N 1
ATOM 2297 C CA . GLU A 1 289 ? -14.038 -7.945 -4.474 1.00 97.44 289 GLU A CA 1
ATOM 2298 C C . GLU A 1 289 ? -13.384 -9.179 -5.114 1.00 97.44 289 GLU A C 1
ATOM 2300 O O . GLU A 1 289 ? -12.270 -9.106 -5.632 1.00 97.44 289 GLU A O 1
ATOM 2305 N N . GLN A 1 290 ? -14.087 -10.311 -5.168 1.00 98.00 290 GLN A N 1
ATOM 2306 C CA . GLN A 1 290 ? -13.619 -11.513 -5.864 1.00 98.00 290 GLN A CA 1
ATOM 2307 C C . GLN A 1 290 ? -13.426 -11.276 -7.364 1.00 98.00 290 GLN A C 1
ATOM 2309 O O . GLN A 1 290 ? -12.437 -11.731 -7.948 1.00 98.00 290 GLN A O 1
ATOM 2314 N N . GLU A 1 291 ? -14.347 -10.550 -7.999 1.00 98.12 291 GLU A N 1
ATOM 2315 C CA . GLU A 1 291 ? -14.206 -10.136 -9.394 1.00 98.12 291 GLU A CA 1
ATOM 2316 C C . GLU A 1 291 ? -12.996 -9.216 -9.594 1.00 98.12 291 GLU A C 1
ATOM 2318 O O . GLU A 1 291 ? -12.217 -9.434 -10.527 1.00 98.12 291 GLU A O 1
ATOM 2323 N N . LYS A 1 292 ? -12.771 -8.257 -8.691 1.00 97.44 292 LYS A N 1
ATOM 2324 C CA . LYS A 1 292 ? -11.592 -7.384 -8.725 1.00 97.44 292 LYS A CA 1
ATOM 2325 C C . LYS A 1 292 ? -10.288 -8.182 -8.655 1.00 97.44 292 LYS A C 1
ATOM 2327 O O . LYS A 1 292 ? -9.426 -8.016 -9.517 1.00 97.44 292 LYS A O 1
ATOM 2332 N N . PHE A 1 293 ? -10.166 -9.108 -7.703 1.00 97.31 293 PHE A N 1
ATOM 2333 C CA . PHE A 1 293 ? -8.984 -9.972 -7.573 1.00 97.31 293 PHE A CA 1
ATOM 2334 C C . PHE A 1 293 ? -8.764 -10.860 -8.803 1.00 97.31 293 PHE A C 1
ATOM 2336 O O . PHE A 1 293 ? -7.623 -11.068 -9.225 1.00 97.31 293 PHE A O 1
ATOM 2343 N N . ARG A 1 294 ? -9.843 -11.366 -9.414 1.00 97.69 294 ARG A N 1
ATOM 2344 C CA . ARG A 1 294 ? -9.767 -12.108 -10.679 1.00 97.69 294 ARG A CA 1
ATOM 2345 C C . ARG A 1 294 ? -9.208 -11.227 -11.798 1.00 97.69 294 ARG A C 1
ATOM 2347 O O . ARG A 1 294 ? -8.270 -11.640 -12.476 1.00 97.69 294 ARG A O 1
ATOM 2354 N N . ASN A 1 295 ? -9.718 -10.006 -11.940 1.00 97.62 295 ASN A N 1
ATOM 2355 C CA . ASN A 1 295 ? -9.261 -9.060 -12.958 1.00 97.62 295 ASN A CA 1
ATOM 2356 C C . ASN A 1 295 ? -7.789 -8.668 -12.763 1.00 97.62 295 ASN A C 1
ATOM 2358 O O . ASN A 1 295 ? -7.033 -8.650 -13.734 1.00 97.62 295 ASN A O 1
ATOM 2362 N N . TRP A 1 296 ? -7.362 -8.416 -11.521 1.00 96.81 296 TRP A N 1
ATOM 2363 C CA . TRP A 1 296 ? -5.958 -8.150 -11.191 1.00 96.81 296 TRP A CA 1
ATOM 2364 C C . TRP A 1 296 ? -5.050 -9.326 -11.530 1.00 96.81 296 TRP A C 1
ATOM 2366 O O . TRP A 1 296 ? -3.992 -9.131 -12.124 1.00 96.81 296 TRP A O 1
ATOM 2376 N N . LYS A 1 297 ? -5.470 -10.553 -11.208 1.00 95.44 297 LYS A N 1
ATOM 2377 C CA . LYS A 1 297 ? -4.719 -11.761 -11.560 1.00 95.44 297 LYS A CA 1
ATOM 2378 C C . LYS A 1 297 ? -4.548 -11.884 -13.073 1.00 95.44 297 LYS A C 1
ATOM 2380 O O . LYS A 1 297 ? -3.437 -12.125 -13.543 1.00 95.44 297 LYS A O 1
ATOM 2385 N N . ASP A 1 298 ? -5.622 -11.688 -13.831 1.00 95.88 298 ASP A N 1
ATOM 2386 C CA . ASP A 1 298 ? -5.579 -11.757 -15.291 1.00 95.88 298 ASP A CA 1
ATOM 2387 C C . ASP A 1 298 ? -4.700 -10.645 -15.885 1.00 95.88 298 ASP A C 1
ATOM 2389 O O . ASP A 1 298 ? -3.934 -10.898 -16.816 1.00 95.88 298 ASP A O 1
ATOM 2393 N N . GLU A 1 299 ? -4.759 -9.428 -15.337 1.00 93.75 299 GLU A N 1
ATOM 2394 C CA . GLU A 1 299 ? -3.894 -8.320 -15.756 1.00 93.75 299 GLU A CA 1
ATOM 2395 C C . GLU A 1 299 ? -2.424 -8.592 -15.427 1.00 93.75 299 GLU A C 1
ATOM 2397 O O . GLU A 1 299 ? -1.559 -8.422 -16.280 1.00 93.75 299 GLU A O 1
ATOM 2402 N N . ASN A 1 300 ? -2.111 -9.118 -14.246 1.00 92.69 300 ASN A N 1
ATOM 2403 C CA . ASN A 1 300 ? -0.736 -9.458 -13.893 1.00 92.69 300 ASN A CA 1
ATOM 2404 C C . ASN A 1 300 ? -0.179 -10.611 -14.742 1.00 92.69 300 ASN A C 1
ATOM 2406 O O . ASN A 1 300 ? 1.012 -10.612 -15.064 1.00 92.69 300 ASN A O 1
ATOM 2410 N N . ILE A 1 301 ? -1.022 -11.559 -15.171 1.00 92.31 301 ILE A N 1
ATOM 2411 C CA . ILE A 1 301 ? -0.645 -12.561 -16.178 1.00 92.31 301 ILE A CA 1
ATOM 2412 C C . ILE A 1 301 ? -0.316 -11.874 -17.508 1.00 92.31 301 ILE A C 1
ATOM 2414 O O . ILE A 1 301 ? 0.713 -12.192 -18.108 1.00 92.31 301 ILE A O 1
ATOM 2418 N N . ARG A 1 302 ? -1.137 -10.911 -17.956 1.00 90.25 302 ARG A N 1
ATOM 2419 C CA . ARG A 1 302 ? -0.865 -10.126 -19.173 1.00 90.25 302 ARG A CA 1
ATOM 2420 C C . ARG A 1 302 ? 0.450 -9.353 -19.061 1.00 90.25 302 ARG A C 1
ATOM 2422 O O . ARG A 1 302 ? 1.279 -9.483 -19.954 1.00 90.25 302 ARG A O 1
ATOM 2429 N N . ARG A 1 303 ? 0.697 -8.642 -17.956 1.00 87.19 303 ARG A N 1
ATOM 2430 C CA . ARG A 1 303 ? 1.936 -7.871 -17.704 1.00 87.19 303 ARG A CA 1
ATOM 2431 C C . ARG A 1 303 ? 3.207 -8.714 -17.822 1.00 87.19 303 ARG A C 1
ATOM 2433 O O . ARG A 1 303 ? 4.229 -8.240 -18.314 1.00 87.19 303 ARG A O 1
ATOM 2440 N N . LYS A 1 304 ? 3.136 -9.974 -17.385 1.00 84.31 304 LYS A N 1
ATOM 2441 C CA . LYS A 1 304 ? 4.259 -10.925 -17.377 1.00 84.31 304 LYS A CA 1
ATOM 2442 C C . LYS A 1 304 ? 4.383 -11.723 -18.673 1.00 84.31 304 LYS A C 1
ATOM 2444 O O . LYS A 1 304 ? 5.378 -12.422 -18.867 1.00 84.31 304 LYS A O 1
ATOM 2449 N N . HIS A 1 305 ? 3.378 -11.668 -19.545 1.00 86.25 305 HIS A N 1
ATOM 2450 C CA . HIS A 1 305 ? 3.351 -12.465 -20.760 1.00 86.25 305 HIS A CA 1
ATOM 2451 C C . HIS A 1 305 ? 4.335 -11.928 -21.804 1.00 86.25 305 HIS A C 1
ATOM 2453 O O . HIS A 1 305 ? 4.337 -10.750 -22.158 1.00 86.25 305 HIS A O 1
ATOM 2459 N N . ASN A 1 306 ? 5.147 -12.823 -22.365 1.00 85.44 306 ASN A N 1
ATOM 2460 C CA . ASN A 1 306 ? 6.061 -12.473 -23.441 1.00 85.44 306 ASN A CA 1
ATOM 2461 C C . ASN A 1 306 ? 5.312 -12.373 -24.782 1.00 85.44 306 ASN A C 1
ATOM 2463 O O . ASN A 1 306 ? 5.157 -13.367 -25.490 1.00 85.44 306 ASN A O 1
ATOM 2467 N N . PHE A 1 307 ? 4.914 -11.161 -25.172 1.00 88.62 307 PHE A N 1
ATOM 2468 C CA . PHE A 1 307 ? 4.220 -10.90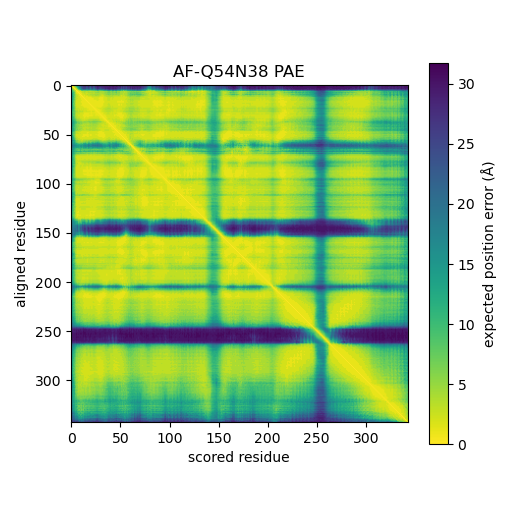9 -26.442 1.00 88.62 307 PHE A CA 1
ATOM 2469 C C . PHE A 1 307 ? 5.122 -10.936 -27.691 1.00 88.62 307 PHE A C 1
ATOM 2471 O O . PHE A 1 307 ? 4.614 -10.809 -28.806 1.00 88.62 307 PHE A O 1
ATOM 2478 N N . THR A 1 308 ? 6.442 -11.135 -27.564 1.00 87.50 308 THR A N 1
ATOM 2479 C CA . THR A 1 308 ? 7.369 -11.168 -28.719 1.00 87.50 308 THR A CA 1
ATOM 2480 C C . THR A 1 308 ? 6.924 -12.119 -29.828 1.00 87.50 308 THR A C 1
ATOM 2482 O O . THR A 1 308 ? 6.914 -11.700 -30.987 1.00 87.50 308 THR A O 1
ATOM 2485 N N . PRO A 1 309 ? 6.533 -13.378 -29.539 1.00 90.75 309 PRO A N 1
ATOM 2486 C CA . PRO A 1 309 ? 6.141 -14.314 -30.587 1.00 90.75 309 PRO A CA 1
ATOM 2487 C C . PRO A 1 309 ? 4.908 -13.832 -31.357 1.00 90.75 309 PRO A C 1
ATOM 2489 O O . PRO A 1 309 ? 4.879 -13.928 -32.584 1.00 90.75 309 PRO A O 1
ATOM 2492 N N . LEU A 1 310 ? 3.922 -13.257 -30.658 1.00 90.94 310 LEU A N 1
ATOM 2493 C CA . LEU A 1 310 ? 2.739 -12.663 -31.280 1.00 90.94 310 LEU A CA 1
ATOM 2494 C C . LEU A 1 310 ? 3.134 -11.508 -32.207 1.00 90.94 310 LEU A C 1
ATOM 2496 O O . LEU A 1 310 ? 2.723 -11.487 -33.366 1.00 90.94 310 LEU A O 1
ATOM 2500 N N . ILE A 1 311 ? 3.972 -10.586 -31.723 1.00 90.69 311 ILE A N 1
ATOM 2501 C CA . ILE A 1 311 ? 4.427 -9.417 -32.488 1.00 90.69 311 ILE A CA 1
ATOM 2502 C C . ILE A 1 311 ? 5.187 -9.854 -33.746 1.00 90.69 311 ILE A C 1
ATOM 2504 O O . ILE A 1 311 ? 4.902 -9.370 -34.841 1.00 90.69 311 ILE A O 1
ATOM 2508 N N . LEU A 1 312 ? 6.120 -10.801 -33.623 1.00 91.88 312 LEU A N 1
ATOM 2509 C CA . LEU A 1 312 ? 6.898 -11.295 -34.759 1.00 91.88 312 LEU A CA 1
ATOM 2510 C C . LEU A 1 312 ? 6.020 -12.003 -35.795 1.00 91.88 312 LEU A C 1
ATOM 2512 O O . LEU A 1 312 ? 6.213 -11.800 -36.993 1.00 91.88 312 LEU A O 1
ATOM 2516 N N . ASN A 1 313 ? 5.047 -12.806 -35.363 1.00 94.38 313 ASN A N 1
ATOM 2517 C CA . ASN A 1 313 ? 4.126 -13.473 -36.283 1.00 94.38 313 ASN A CA 1
ATOM 2518 C C . ASN A 1 313 ? 3.170 -12.484 -36.961 1.00 94.38 313 ASN A C 1
ATOM 2520 O O . ASN A 1 313 ? 2.899 -12.628 -38.152 1.00 94.38 313 ASN A O 1
ATOM 2524 N N . LEU A 1 314 ? 2.725 -11.441 -36.257 1.00 93.88 314 LEU A N 1
ATOM 2525 C CA . LEU A 1 314 ? 1.934 -10.370 -36.859 1.00 93.88 314 LEU A CA 1
ATOM 2526 C C . LEU A 1 314 ? 2.733 -9.623 -37.937 1.00 93.88 314 LEU A C 1
ATOM 2528 O O . LEU A 1 314 ? 2.221 -9.393 -39.031 1.00 93.88 314 LEU A O 1
ATOM 2532 N N . ILE A 1 315 ? 4.000 -9.295 -37.663 1.00 93.12 315 ILE A N 1
ATOM 2533 C CA . ILE A 1 315 ? 4.899 -8.657 -38.639 1.00 93.12 315 ILE A CA 1
ATOM 2534 C C . ILE A 1 315 ? 5.092 -9.552 -39.869 1.00 93.12 315 ILE A C 1
ATOM 2536 O O . ILE A 1 315 ? 5.010 -9.056 -40.993 1.00 93.12 315 ILE A O 1
ATOM 2540 N N . LYS A 1 316 ? 5.298 -10.863 -39.677 1.00 93.56 316 LYS A N 1
ATOM 2541 C CA . LYS A 1 316 ? 5.399 -11.831 -40.782 1.00 93.56 316 LYS A CA 1
ATOM 2542 C C . LYS A 1 316 ? 4.127 -11.859 -41.631 1.00 93.56 316 LYS A C 1
ATOM 2544 O O . LYS A 1 316 ? 4.214 -11.679 -42.840 1.00 93.56 316 LYS A O 1
ATOM 2549 N N . GLY A 1 317 ? 2.953 -11.974 -41.010 1.00 95.25 317 GLY A N 1
ATOM 2550 C CA . GLY A 1 317 ? 1.679 -11.989 -41.736 1.00 95.25 317 GLY A CA 1
ATOM 2551 C C . GLY A 1 317 ? 1.380 -10.680 -42.480 1.00 95.25 317 GLY A C 1
ATOM 2552 O O . GLY A 1 317 ? 0.768 -10.696 -43.547 1.00 95.25 317 GLY A O 1
ATOM 2553 N N . LEU A 1 318 ? 1.830 -9.532 -41.957 1.00 95.12 318 LEU A N 1
ATOM 2554 C CA . LEU A 1 318 ? 1.754 -8.251 -42.671 1.00 95.12 318 LEU A CA 1
ATOM 2555 C C . LEU A 1 318 ? 2.705 -8.196 -43.870 1.00 95.12 318 LEU A C 1
ATOM 2557 O O . LEU A 1 318 ? 2.357 -7.584 -44.879 1.00 95.12 318 LEU A O 1
ATOM 2561 N N . ALA A 1 319 ? 3.889 -8.804 -43.764 1.00 94.00 319 ALA A N 1
ATOM 2562 C CA . ALA A 1 319 ? 4.842 -8.888 -44.866 1.00 94.00 319 ALA A CA 1
ATOM 2563 C C . ALA A 1 319 ? 4.321 -9.793 -45.991 1.00 94.00 319 ALA A C 1
ATOM 2565 O O . ALA A 1 319 ? 4.382 -9.404 -47.148 1.00 94.00 319 ALA A O 1
ATOM 2566 N N . GLU A 1 320 ? 3.740 -10.946 -45.653 1.00 95.44 320 GLU A N 1
ATOM 2567 C CA . GLU A 1 320 ? 3.154 -11.891 -46.620 1.00 95.44 320 GLU A CA 1
ATOM 2568 C C . GLU A 1 320 ? 1.973 -11.307 -47.406 1.00 95.44 320 GLU A C 1
ATOM 2570 O O . GLU A 1 320 ? 1.709 -11.721 -48.529 1.00 95.44 320 GLU A O 1
ATOM 2575 N N . LYS A 1 321 ? 1.254 -10.344 -46.818 1.00 94.81 321 LYS A N 1
ATOM 2576 C CA . LYS A 1 321 ? 0.131 -9.643 -47.458 1.00 94.81 321 LYS A CA 1
ATOM 2577 C C . LYS A 1 321 ? 0.535 -8.321 -48.124 1.00 94.81 321 LYS A C 1
ATOM 2579 O O . LYS A 1 321 ? -0.349 -7.517 -48.403 1.00 94.81 321 LYS A O 1
ATOM 2584 N N . ASP A 1 322 ? 1.833 -8.043 -48.271 1.00 92.44 322 ASP A N 1
ATOM 2585 C CA . ASP A 1 322 ? 2.388 -6.778 -48.792 1.00 92.44 322 ASP A CA 1
ATOM 2586 C C . ASP A 1 322 ? 1.916 -5.501 -48.057 1.00 92.44 322 ASP A C 1
ATOM 2588 O O . ASP A 1 322 ? 2.110 -4.373 -48.512 1.00 92.44 322 ASP A O 1
ATOM 2592 N N . ASN A 1 323 ? 1.351 -5.648 -46.855 1.00 93.62 323 ASN A N 1
ATOM 2593 C CA . ASN A 1 323 ? 0.805 -4.549 -46.056 1.00 93.62 323 ASN A CA 1
ATOM 2594 C C . ASN A 1 323 ? 1.851 -3.901 -45.139 1.00 93.62 323 ASN A C 1
ATOM 2596 O O . ASN A 1 323 ? 1.633 -2.801 -44.628 1.00 93.62 323 ASN A O 1
ATOM 2600 N N . LEU A 1 324 ? 2.992 -4.558 -44.909 1.00 92.31 324 LEU A N 1
ATOM 2601 C CA . LEU A 1 324 ? 4.000 -4.073 -43.967 1.00 92.31 324 LEU A CA 1
ATOM 2602 C C . LEU A 1 324 ? 4.714 -2.798 -44.450 1.00 92.31 324 LEU A C 1
ATOM 2604 O O . LEU A 1 324 ? 4.850 -1.851 -43.676 1.00 92.31 324 LEU A O 1
ATOM 2608 N N . GLN A 1 325 ? 5.162 -2.745 -45.711 1.00 92.69 325 GLN A N 1
ATOM 2609 C CA . GLN A 1 325 ? 5.902 -1.585 -46.237 1.00 92.69 325 GLN A CA 1
ATOM 2610 C C . GLN A 1 325 ? 5.075 -0.285 -46.212 1.00 92.69 325 GLN A C 1
ATOM 2612 O O . GLN A 1 325 ? 5.587 0.716 -45.697 1.00 92.69 325 GLN A O 1
ATOM 2617 N N . PRO A 1 326 ? 3.796 -0.273 -46.653 1.00 93.69 326 PRO A N 1
ATOM 2618 C CA . PRO A 1 326 ? 2.937 0.905 -46.522 1.00 93.69 326 PRO A CA 1
ATOM 2619 C C . PRO A 1 326 ? 2.804 1.404 -45.077 1.00 93.69 326 PRO A C 1
ATOM 2621 O O . PRO A 1 326 ? 2.849 2.609 -44.826 1.00 93.69 326 PRO A O 1
ATOM 2624 N N . LEU A 1 327 ? 2.681 0.488 -44.109 1.00 93.88 327 LEU A N 1
ATOM 2625 C CA . LEU A 1 327 ? 2.560 0.836 -42.690 1.00 93.88 327 LEU A CA 1
ATOM 2626 C C . LEU A 1 327 ? 3.858 1.423 -42.122 1.00 93.88 327 LEU A C 1
ATOM 2628 O O . LEU A 1 327 ? 3.808 2.410 -41.387 1.00 93.88 327 LEU A O 1
ATOM 2632 N N . ILE A 1 328 ? 5.017 0.866 -42.490 1.00 92.12 328 ILE A N 1
ATOM 2633 C CA . ILE A 1 328 ? 6.326 1.410 -42.098 1.00 92.12 328 ILE A CA 1
ATOM 2634 C C . ILE A 1 328 ? 6.504 2.825 -42.655 1.00 92.12 328 ILE A C 1
ATOM 2636 O O . ILE A 1 328 ? 6.954 3.712 -41.926 1.00 92.12 328 ILE A O 1
ATOM 2640 N N . GLN A 1 329 ? 6.148 3.053 -43.922 1.00 92.44 329 GLN A N 1
ATOM 2641 C CA . GLN A 1 329 ? 6.257 4.377 -44.532 1.00 92.44 329 GLN A CA 1
ATOM 2642 C C . GLN A 1 329 ? 5.348 5.386 -43.822 1.00 92.44 329 GLN A C 1
ATOM 2644 O O . GLN A 1 329 ? 5.824 6.428 -43.377 1.00 92.44 329 GLN A O 1
ATOM 2649 N N . LYS A 1 330 ? 4.082 5.022 -43.587 1.00 93.69 330 LYS A N 1
ATOM 2650 C CA . LYS A 1 330 ? 3.134 5.850 -42.830 1.00 93.69 330 LYS A CA 1
ATOM 2651 C C . LYS A 1 330 ? 3.664 6.215 -41.438 1.00 93.69 330 LYS A C 1
ATOM 2653 O O . LYS A 1 330 ? 3.528 7.360 -41.011 1.00 93.69 330 LYS A O 1
ATOM 2658 N N . ALA A 1 331 ? 4.283 5.269 -40.729 1.00 90.81 331 ALA A N 1
ATOM 2659 C CA . ALA A 1 331 ? 4.871 5.525 -39.415 1.00 90.81 331 ALA A CA 1
ATOM 2660 C C . ALA A 1 331 ? 6.062 6.500 -39.486 1.00 90.81 331 ALA A C 1
ATOM 2662 O O . ALA A 1 331 ? 6.175 7.397 -38.648 1.00 90.81 331 ALA A O 1
ATOM 2663 N N . LYS A 1 332 ? 6.931 6.370 -40.499 1.00 92.38 332 LYS A N 1
ATOM 2664 C CA . LYS A 1 332 ? 8.039 7.313 -40.736 1.00 92.38 332 LYS A CA 1
ATOM 2665 C C . LYS A 1 332 ? 7.528 8.727 -41.017 1.00 92.38 332 LYS A C 1
ATOM 2667 O O . LYS A 1 332 ? 8.045 9.678 -40.430 1.00 92.38 332 LYS A O 1
ATOM 2672 N N . ASP A 1 333 ? 6.494 8.857 -41.845 1.00 92.69 333 ASP A N 1
ATOM 2673 C CA . ASP A 1 333 ? 5.896 10.150 -42.189 1.00 92.69 333 ASP A CA 1
ATOM 2674 C C . ASP A 1 333 ? 5.295 10.829 -40.947 1.00 92.69 333 ASP A C 1
ATOM 2676 O O . ASP A 1 333 ? 5.539 12.010 -40.700 1.00 92.69 333 ASP A O 1
ATOM 2680 N N . GLN A 1 334 ? 4.598 10.068 -40.095 1.00 90.25 334 GLN A N 1
ATOM 2681 C CA . GLN A 1 334 ? 4.065 10.564 -38.819 1.00 90.25 334 GLN A CA 1
ATOM 2682 C C . GLN A 1 334 ? 5.161 11.043 -37.857 1.00 90.25 334 GLN A C 1
ATOM 2684 O O . GLN A 1 334 ? 4.998 12.068 -37.192 1.00 90.25 334 GLN A O 1
ATOM 2689 N N . ILE A 1 335 ? 6.284 10.321 -37.766 1.00 89.50 335 ILE A N 1
ATOM 2690 C CA . ILE A 1 335 ? 7.429 10.739 -36.942 1.00 89.50 335 ILE A CA 1
ATOM 2691 C C . ILE A 1 335 ? 8.015 12.052 -37.476 1.00 89.50 335 ILE A C 1
ATOM 2693 O O . ILE A 1 335 ? 8.289 12.956 -36.686 1.00 89.50 335 ILE A O 1
ATOM 2697 N N . SER A 1 336 ? 8.165 12.181 -38.799 1.00 87.69 336 SER A N 1
ATOM 2698 C CA . SER A 1 336 ? 8.663 13.406 -39.434 1.00 87.69 336 SER A CA 1
ATOM 2699 C C . SER A 1 336 ? 7.745 14.604 -39.160 1.00 87.69 336 SER A C 1
ATOM 2701 O O . SER A 1 336 ? 8.224 15.659 -38.745 1.00 87.69 336 SER A O 1
ATOM 2703 N N . GLN A 1 337 ? 6.425 14.426 -39.282 1.00 87.31 337 GLN A N 1
ATOM 2704 C CA . GLN A 1 337 ? 5.434 15.468 -38.982 1.00 87.31 337 GLN A CA 1
ATOM 2705 C C . GLN A 1 337 ? 5.490 15.927 -37.518 1.00 87.31 337 GLN A C 1
ATOM 2707 O O . GLN A 1 337 ? 5.531 17.128 -37.254 1.00 87.31 337 GLN A O 1
ATOM 2712 N N . LYS A 1 338 ? 5.564 14.993 -36.556 1.00 83.19 338 LYS A N 1
ATOM 2713 C CA . LYS A 1 338 ? 5.705 15.341 -35.129 1.00 83.19 338 LYS A CA 1
ATOM 2714 C C . LYS A 1 338 ? 6.988 16.126 -34.851 1.00 83.19 338 LYS A C 1
ATOM 2716 O O . LYS A 1 338 ? 6.976 17.061 -34.060 1.00 83.19 338 LYS A O 1
ATOM 2721 N N . GLN A 1 339 ? 8.095 15.774 -35.505 1.00 83.12 339 GLN A N 1
ATOM 2722 C CA . GLN A 1 339 ? 9.360 16.501 -35.355 1.00 83.12 339 GLN A CA 1
ATOM 2723 C C . GLN A 1 339 ? 9.315 17.913 -35.955 1.00 83.12 339 GLN A C 1
ATOM 2725 O O . GLN A 1 339 ? 10.033 18.784 -35.473 1.00 83.12 339 GLN A O 1
ATOM 2730 N N . GLN A 1 340 ? 8.490 18.148 -36.978 1.00 81.31 340 GLN A N 1
ATOM 2731 C CA . GLN A 1 340 ? 8.289 19.477 -37.563 1.00 81.31 340 GLN A CA 1
ATOM 2732 C C . GLN A 1 340 ? 7.396 20.371 -36.694 1.00 81.31 340 GLN A C 1
ATOM 2734 O O . GLN A 1 340 ? 7.671 21.556 -36.604 1.00 81.31 340 GLN A O 1
ATOM 2739 N N . GLN A 1 341 ? 6.379 19.819 -36.021 1.00 75.31 341 GLN A N 1
ATOM 2740 C CA . GLN A 1 341 ? 5.491 20.575 -35.118 1.00 75.31 341 GLN A CA 1
ATOM 2741 C C . GLN A 1 341 ? 6.159 21.008 -33.802 1.00 75.31 341 GLN A C 1
ATOM 2743 O O . GLN A 1 341 ? 5.666 21.905 -33.128 1.00 75.31 341 GLN A O 1
ATOM 2748 N N . HIS A 1 342 ? 7.251 20.346 -33.412 1.00 63.97 342 HIS A N 1
ATOM 2749 C CA . HIS A 1 342 ? 8.018 20.661 -32.202 1.00 63.97 342 HIS A CA 1
ATOM 2750 C C . HIS A 1 342 ? 9.255 21.540 -32.461 1.00 63.97 342 HIS A C 1
ATOM 2752 O O . HIS A 1 342 ? 10.048 21.743 -31.538 1.00 63.97 342 HIS A O 1
ATOM 2758 N N . LYS A 1 343 ? 9.441 22.023 -33.693 1.00 53.66 343 LYS A N 1
ATOM 2759 C CA . LYS A 1 343 ? 10.359 23.123 -34.011 1.00 53.66 343 LYS A CA 1
ATOM 2760 C C . LYS A 1 343 ? 9.570 24.418 -34.050 1.00 53.66 343 LYS A C 1
ATOM 2762 O O . LYS A 1 343 ? 10.134 25.422 -33.569 1.00 53.66 343 LYS A O 1
#